Protein AF-A0A2M7F9U6-F1 (afdb_monomer_lite)

pLDDT: mean 80.75, std 23.19, range [28.16, 98.88]

Secondary structure (DSSP, 8-state):
-EEE--TTHHHHHHH--TT--EEEEEEEEEETTEEEEEEEEEEE--STT--GGGTS-B-SS-HHHHHHHHHHHHHH---HHHHHHHHHHHT-HHHHHHHHH--S-SSSTT-SBTHHHHHHHHHHHHHHHHGGG-TTS-HHHHHHHHHHTTTTHHHHEE-SSSSEE-HHHHHH-HHHHHHHHHHHHHHTSTT--HHHHHHHHHHHHHTT-SGGGT-SS---SHHHHHHHHHHHHHHHHHHHHHHHHT--SS--BPPPBTTTTBPPB--PPPSS-----S---------------PPPPP-----------------PPPP-------------

Radius of gyration: 28.66 Å; chains: 1; bounding box: 64×57×109 Å

Foldseek 3Di:
DAEDEDPCVVVVPVQDDPLFDKDFDADWDDDPNDTYGYTPDIHTDDDDPDDLCVVWAADPDDLVVLLVLLVVLLVVQDDPLLSQLSCVQCVPPVLVVLQCQFALDQPAQRNTGSSNSVLLSQLLVLCVVPVVVPPQADNNLLSSLSNQQQSLSSQQWDPPRGTDGDPCNVVQNSLRSSLVSSVVSSVVDPPRDPVSNVSSNLLNLALCQDVVSVRPDHDPDPSSVSSNVSSVVSRVVSRLVCQLVVDDDQDQWDDQDVVVRGIHGNDHDPPDDDDPDPDDPDDPPPPPDDDDDDDDDDDDDDDDDDDDDYDDDDDDDDDDDDDDDDDDDDDD

Sequence (332 aa):
MEAKVWEGAEKASKEFSNGDFVKTAGQVNEYNGKLQLTLQSVKRVEGAEINIRDFLPSSKRSLDEMLSELGDCIRKVKDPHLVKLLLMIFQDPVFKEKFSEAPAAKGMHHAYLGGLLEHTLSLFQLCECVAPRFPEVDLDLLFTGALLHDIGKVDELEYSRGFSYTDRGRLMGHIVLELEQVSEAIRSIPGFPDEKAILLKHLLISHHGKEEFGSPVKPMTLTALILHMMDDLDAKSQTFRGMIEGSQGDERWSAYHNRLQQFVFKGFPSEGGRRRREDDADSPVSRLSAPRTRQAGAGTGRNGSPSDSQSSDLPAPRARQAGKDEDQKTLF

Structure (mmCIF, N/CA/C/O backbone):
data_AF-A0A2M7F9U6-F1
#
_entry.id   AF-A0A2M7F9U6-F1
#
loop_
_atom_site.group_PDB
_atom_site.id
_atom_site.type_symbol
_atom_site.label_atom_id
_atom_site.label_alt_id
_atom_site.label_comp_id
_atom_site.label_asym_id
_atom_site.label_entity_id
_atom_site.label_seq_id
_atom_site.pdbx_PDB_ins_code
_atom_site.Cartn_x
_atom_site.Cartn_y
_atom_site.Cartn_z
_atom_site.occupancy
_atom_site.B_iso_or_equiv
_atom_site.auth_seq_id
_atom_site.auth_comp_id
_atom_site.auth_asym_id
_atom_site.auth_atom_id
_atom_site.pdbx_PDB_model_num
ATOM 1 N N . MET A 1 1 ? 18.408 -2.148 -25.052 1.00 75.12 1 MET A N 1
ATOM 2 C CA . MET A 1 1 ? 18.888 -2.208 -26.451 1.00 75.12 1 MET A CA 1
ATOM 3 C C . MET A 1 1 ? 17.750 -1.748 -27.345 1.00 75.12 1 MET A C 1
ATOM 5 O O . MET A 1 1 ? 16.631 -2.183 -27.122 1.00 75.12 1 MET A O 1
ATOM 9 N N . GLU A 1 2 ? 18.001 -0.833 -28.277 1.00 85.25 2 GLU A N 1
ATOM 10 C CA . GLU A 1 2 ? 16.978 -0.340 -29.212 1.00 85.25 2 GLU A CA 1
ATOM 11 C C . GLU A 1 2 ? 16.793 -1.354 -30.354 1.00 85.25 2 GLU A C 1
ATOM 13 O O . GLU A 1 2 ? 17.783 -1.894 -30.853 1.00 85.25 2 GLU A O 1
ATOM 18 N N . ALA A 1 3 ? 15.549 -1.626 -30.760 1.00 88.12 3 ALA A N 1
ATOM 19 C CA . ALA A 1 3 ? 15.226 -2.560 -31.838 1.00 88.12 3 ALA A CA 1
ATOM 20 C C . ALA A 1 3 ? 14.368 -1.878 -32.915 1.00 88.12 3 ALA A C 1
ATOM 22 O O . ALA A 1 3 ? 13.447 -1.134 -32.583 1.00 88.12 3 ALA A O 1
ATOM 23 N N . LYS A 1 4 ? 14.668 -2.117 -34.196 1.00 88.94 4 LYS A N 1
ATOM 24 C CA . LYS A 1 4 ? 14.012 -1.465 -35.342 1.00 88.94 4 LYS A CA 1
ATOM 25 C C . LYS A 1 4 ? 13.548 -2.488 -36.369 1.00 88.94 4 LYS A C 1
ATOM 27 O O . LYS A 1 4 ? 14.308 -3.382 -36.728 1.00 88.94 4 LYS A O 1
ATOM 32 N N . VAL A 1 5 ? 12.325 -2.317 -36.869 1.00 88.31 5 VAL A N 1
ATOM 33 C CA . VAL A 1 5 ? 11.805 -2.999 -38.064 1.00 88.31 5 VAL A CA 1
ATOM 34 C C . VAL A 1 5 ? 11.869 -2.000 -39.215 1.00 88.31 5 VAL A C 1
ATOM 36 O O . VAL A 1 5 ? 11.302 -0.915 -39.101 1.00 88.31 5 VAL A O 1
ATOM 39 N N . TRP A 1 6 ? 12.550 -2.349 -40.306 1.00 84.69 6 TRP A N 1
ATOM 40 C CA . TRP A 1 6 ? 12.616 -1.503 -41.506 1.00 84.69 6 TRP A CA 1
ATOM 41 C C . TRP A 1 6 ? 11.679 -2.024 -42.597 1.00 84.69 6 TRP A C 1
ATOM 43 O O . TRP A 1 6 ? 10.780 -1.313 -43.041 1.00 84.69 6 TRP A O 1
ATOM 53 N N . GLU A 1 7 ? 11.837 -3.289 -42.988 1.00 80.31 7 GLU A N 1
ATOM 54 C CA . GLU A 1 7 ? 10.967 -3.942 -43.967 1.00 80.31 7 GLU A CA 1
ATOM 55 C C . GLU A 1 7 ? 9.691 -4.473 -43.307 1.00 80.31 7 GLU A C 1
ATOM 57 O O . GLU A 1 7 ? 9.731 -5.091 -42.246 1.00 80.31 7 GLU A O 1
ATOM 62 N N . GLY A 1 8 ? 8.534 -4.231 -43.929 1.00 80.81 8 GLY A N 1
ATOM 63 C CA . GLY A 1 8 ? 7.252 -4.728 -43.419 1.00 80.81 8 GLY A CA 1
ATOM 64 C C . GLY A 1 8 ? 6.750 -4.033 -42.147 1.00 80.81 8 GLY A C 1
ATOM 65 O O . GLY A 1 8 ? 5.846 -4.557 -41.498 1.00 80.81 8 GLY A O 1
ATOM 66 N N . ALA A 1 9 ? 7.285 -2.854 -41.803 1.00 83.94 9 ALA A N 1
ATOM 67 C CA . ALA A 1 9 ? 6.918 -2.109 -40.596 1.00 83.94 9 ALA A CA 1
ATOM 68 C C . ALA A 1 9 ? 5.403 -1.852 -40.472 1.00 83.94 9 ALA A C 1
ATOM 70 O O . ALA A 1 9 ? 4.844 -1.996 -39.390 1.00 83.94 9 ALA A O 1
ATOM 71 N N . GLU A 1 10 ? 4.720 -1.542 -41.579 1.00 84.00 10 GLU A N 1
ATOM 72 C CA . GLU A 1 10 ? 3.269 -1.294 -41.588 1.00 84.00 10 GLU A CA 1
ATOM 73 C C . GLU A 1 10 ? 2.433 -2.558 -41.327 1.00 84.00 10 GLU A C 1
ATOM 75 O O . GLU A 1 10 ? 1.310 -2.488 -40.831 1.00 84.00 10 GLU A O 1
ATOM 80 N N . LYS A 1 11 ? 2.968 -3.732 -41.678 1.00 83.81 11 LYS A N 1
ATOM 81 C CA . LYS A 1 11 ? 2.338 -5.016 -41.366 1.00 83.81 11 LYS A CA 1
ATOM 82 C C . LYS A 1 11 ? 2.591 -5.373 -39.905 1.00 83.81 11 LYS A C 1
ATOM 84 O O . LYS A 1 11 ? 1.652 -5.684 -39.184 1.00 83.81 11 LYS A O 1
ATOM 89 N N . ALA A 1 12 ? 3.842 -5.248 -39.463 1.00 80.94 12 ALA A N 1
ATOM 90 C CA . ALA A 1 12 ? 4.247 -5.498 -38.086 1.00 80.94 12 ALA A CA 1
ATOM 91 C C . ALA A 1 12 ? 3.459 -4.629 -37.090 1.00 80.94 12 ALA A C 1
ATOM 93 O O . ALA A 1 12 ? 2.980 -5.146 -36.088 1.00 80.94 12 ALA A O 1
ATOM 94 N N . SER A 1 13 ? 3.233 -3.345 -37.395 1.00 83.62 13 SER A N 1
ATOM 95 C CA . SER A 1 13 ? 2.461 -2.441 -36.529 1.00 83.62 13 SER A CA 1
ATOM 96 C C . SER A 1 13 ? 0.985 -2.823 -36.370 1.00 83.62 13 SER A C 1
ATOM 98 O O . SER A 1 13 ? 0.336 -2.345 -35.445 1.00 83.62 13 SER A O 1
ATOM 100 N N . LYS A 1 14 ? 0.447 -3.675 -37.254 1.00 86.19 14 LYS A N 1
ATOM 101 C CA . LYS A 1 14 ? -0.919 -4.216 -37.170 1.00 86.19 14 LYS A CA 1
ATOM 102 C C . LYS A 1 14 ? -0.971 -5.576 -36.461 1.00 86.19 14 LYS A C 1
ATOM 104 O O . LYS A 1 14 ? -2.057 -6.019 -36.103 1.00 86.19 14 LYS A O 1
ATOM 109 N N . GLU A 1 15 ? 0.168 -6.248 -36.275 1.00 84.56 15 GLU A N 1
ATOM 110 C CA . GLU A 1 15 ? 0.249 -7.602 -35.701 1.00 84.56 15 GLU A CA 1
ATOM 111 C C . GLU A 1 15 ? 0.388 -7.610 -34.166 1.00 84.56 15 GLU A C 1
ATOM 113 O O . GLU A 1 15 ? 0.116 -8.632 -33.533 1.00 84.56 15 GLU A O 1
ATOM 118 N N . PHE A 1 16 ? 0.788 -6.493 -33.553 1.00 84.31 16 PHE A N 1
ATOM 119 C CA . PHE A 1 16 ? 0.899 -6.348 -32.100 1.00 84.31 16 PHE A CA 1
ATOM 120 C C . PHE A 1 16 ? 0.661 -4.900 -31.658 1.00 84.31 16 PHE A C 1
ATOM 122 O O . PHE A 1 16 ? 0.814 -3.957 -32.430 1.00 84.31 16 PHE A O 1
ATOM 129 N N . SER A 1 17 ? 0.287 -4.733 -30.394 1.00 82.00 17 SER A N 1
ATOM 130 C CA . SER A 1 17 ? 0.053 -3.454 -29.726 1.00 82.00 17 SER A CA 1
ATOM 131 C C . SER A 1 17 ? 1.079 -3.210 -28.620 1.00 82.00 17 SER A C 1
ATOM 133 O O . SER A 1 17 ? 1.826 -4.100 -28.215 1.00 82.00 17 SER A O 1
ATOM 135 N N . ASN A 1 18 ? 1.125 -1.978 -28.111 1.00 79.50 18 ASN A N 1
ATOM 136 C CA . ASN A 1 18 ? 1.968 -1.659 -26.963 1.00 79.50 18 ASN A CA 1
ATOM 137 C C . ASN A 1 18 ? 1.591 -2.540 -25.753 1.00 79.50 18 ASN A C 1
ATOM 139 O O . ASN A 1 18 ? 0.408 -2.710 -25.466 1.00 79.50 18 ASN A O 1
ATOM 143 N N . GLY A 1 19 ? 2.592 -3.089 -25.061 1.00 75.50 19 GLY A N 1
ATOM 144 C CA . GLY A 1 19 ? 2.415 -4.047 -23.961 1.00 75.50 19 GLY A CA 1
ATOM 145 C C . GLY A 1 19 ? 2.318 -5.516 -24.392 1.00 75.50 19 GLY A C 1
ATOM 146 O O . GLY A 1 19 ? 2.345 -6.400 -23.543 1.00 75.50 19 GLY A O 1
ATOM 147 N N . ASP A 1 20 ? 2.237 -5.822 -25.688 1.00 83.75 20 ASP A N 1
ATOM 148 C CA . ASP A 1 20 ? 2.279 -7.215 -26.127 1.00 83.75 20 ASP A CA 1
ATOM 149 C C . ASP A 1 20 ? 3.671 -7.828 -25.970 1.00 83.75 20 ASP A C 1
ATOM 151 O O . ASP A 1 20 ? 4.692 -7.235 -26.328 1.00 83.75 20 ASP A O 1
ATOM 155 N N . PHE A 1 21 ? 3.698 -9.079 -25.516 1.00 84.75 21 PHE A N 1
ATOM 156 C CA . PHE A 1 21 ? 4.895 -9.899 -25.583 1.00 84.75 21 PHE A CA 1
ATOM 157 C C . PHE A 1 21 ? 5.133 -10.331 -27.026 1.00 84.75 21 PHE A C 1
ATOM 159 O O . PHE A 1 21 ? 4.242 -10.851 -27.704 1.00 84.75 21 PHE A O 1
ATOM 166 N N . VAL A 1 22 ? 6.357 -10.123 -27.503 1.00 86.69 22 VAL A N 1
ATOM 167 C CA . VAL A 1 22 ? 6.747 -10.464 -28.868 1.00 86.69 22 VAL A CA 1
ATOM 168 C C . VAL A 1 22 ? 8.000 -11.325 -28.876 1.00 86.69 22 VAL A C 1
ATOM 170 O O . VAL A 1 22 ? 8.979 -11.051 -28.183 1.00 86.69 22 VAL A O 1
ATOM 173 N N . LYS A 1 23 ? 7.995 -12.355 -29.721 1.00 87.44 23 LYS A N 1
ATOM 174 C CA . LYS A 1 23 ? 9.196 -13.105 -30.075 1.00 87.44 23 LYS A CA 1
ATOM 175 C C . LYS A 1 23 ? 9.833 -12.434 -31.277 1.00 87.44 23 LYS A C 1
ATOM 177 O O . LYS A 1 23 ? 9.189 -12.255 -32.314 1.00 87.44 23 LYS A O 1
ATOM 182 N N . THR A 1 24 ? 11.097 -12.067 -31.131 1.00 88.00 24 THR A N 1
ATOM 183 C CA . THR A 1 24 ? 11.861 -11.370 -32.161 1.00 88.00 24 THR A CA 1
ATOM 184 C C . THR A 1 24 ? 13.015 -12.226 -32.666 1.00 88.00 24 THR A C 1
ATOM 186 O O . THR A 1 24 ? 13.601 -13.015 -31.928 1.00 88.00 24 THR A O 1
ATOM 189 N N . ALA A 1 25 ? 13.339 -12.070 -33.946 1.00 89.44 25 ALA A N 1
ATOM 190 C CA . ALA A 1 25 ? 14.581 -12.552 -34.537 1.00 89.44 25 ALA A CA 1
ATOM 191 C C . ALA A 1 25 ? 15.159 -11.433 -35.401 1.00 89.44 25 ALA A C 1
ATOM 193 O O . ALA A 1 25 ? 14.415 -10.697 -36.056 1.00 89.44 25 ALA A O 1
ATOM 194 N N . GLY A 1 26 ? 16.476 -11.276 -35.381 1.00 91.12 26 GLY A N 1
ATOM 195 C CA . GLY A 1 26 ? 17.132 -10.166 -36.050 1.00 91.12 26 GLY A CA 1
ATOM 196 C C . GLY A 1 26 ? 18.644 -10.204 -35.911 1.00 91.12 26 GLY A C 1
ATOM 197 O O . GLY A 1 26 ? 19.201 -11.094 -35.271 1.00 91.12 26 GLY A O 1
ATOM 198 N N . GLN A 1 27 ? 19.296 -9.215 -36.509 1.00 91.50 27 GLN A N 1
ATOM 199 C CA . GLN A 1 27 ? 20.742 -9.040 -36.438 1.00 91.50 27 GLN A CA 1
ATOM 200 C C . GLN A 1 27 ? 21.087 -7.882 -35.508 1.00 91.50 27 GLN A C 1
ATOM 202 O O . GLN A 1 27 ? 20.523 -6.791 -35.618 1.00 91.50 27 GLN A O 1
ATOM 207 N N . VAL A 1 28 ? 22.011 -8.133 -34.583 1.00 92.25 28 VAL A N 1
ATOM 208 C CA . VAL A 1 28 ? 22.581 -7.096 -33.724 1.00 92.25 28 VAL A CA 1
ATOM 209 C C . VAL A 1 28 ? 23.691 -6.401 -34.500 1.00 92.25 28 VAL A C 1
ATOM 211 O O . VAL A 1 28 ? 24.643 -7.044 -34.929 1.00 92.25 28 VAL A O 1
ATOM 214 N N . ASN A 1 29 ? 23.561 -5.090 -34.653 1.00 90.12 29 ASN A N 1
ATOM 215 C CA . ASN A 1 29 ? 24.525 -4.229 -35.318 1.00 90.12 29 ASN A CA 1
ATOM 216 C C . ASN A 1 29 ? 25.002 -3.159 -34.336 1.00 90.12 29 ASN A C 1
ATOM 218 O O . ASN A 1 29 ? 24.234 -2.688 -33.497 1.00 90.12 29 ASN A O 1
ATOM 222 N N . GLU A 1 30 ? 26.256 -2.741 -34.444 1.00 89.75 30 GLU A N 1
ATOM 223 C CA . GLU A 1 30 ? 26.763 -1.598 -33.690 1.00 89.75 30 GLU A CA 1
ATOM 224 C C . GLU A 1 30 ? 26.608 -0.323 -34.525 1.00 89.75 30 GLU A C 1
ATOM 226 O O . GLU A 1 30 ? 27.065 -0.252 -35.665 1.00 89.75 30 GLU A O 1
ATOM 231 N N . TYR A 1 31 ? 25.956 0.693 -33.961 1.00 83.56 31 TYR A N 1
ATOM 232 C CA . TYR A 1 31 ? 25.819 2.006 -34.577 1.00 83.56 31 TYR A CA 1
ATOM 233 C C . TYR A 1 31 ? 26.157 3.095 -33.560 1.00 83.56 31 TYR A C 1
ATOM 235 O O . TYR A 1 31 ? 25.513 3.211 -32.518 1.00 83.56 31 TYR A O 1
ATOM 243 N N . ASN A 1 32 ? 27.177 3.901 -33.866 1.00 82.75 32 ASN A N 1
ATOM 244 C CA . ASN A 1 32 ? 27.667 4.980 -33.002 1.00 82.75 32 ASN A CA 1
ATOM 245 C C . ASN A 1 32 ? 27.990 4.512 -31.562 1.00 82.75 32 ASN A C 1
ATOM 247 O O . ASN A 1 32 ? 27.563 5.127 -30.583 1.00 82.75 32 ASN A O 1
ATOM 251 N N . GLY A 1 33 ? 28.674 3.368 -31.439 1.00 86.50 33 GLY A N 1
ATOM 252 C CA . GLY A 1 33 ? 29.048 2.768 -30.152 1.00 86.50 33 GLY A CA 1
ATOM 253 C C . GLY A 1 33 ? 27.888 2.152 -29.362 1.00 86.50 33 GLY A C 1
ATOM 254 O O . GLY A 1 33 ? 28.056 1.802 -28.195 1.00 86.50 33 GLY A O 1
ATOM 255 N N . LYS A 1 34 ? 26.689 2.041 -29.955 1.00 88.38 34 LYS A N 1
ATOM 256 C CA . LYS A 1 34 ? 25.512 1.432 -29.324 1.00 88.38 34 LYS A CA 1
ATOM 257 C C . LYS A 1 34 ? 25.025 0.241 -30.136 1.00 88.38 34 LYS A C 1
ATOM 259 O O . LYS A 1 34 ? 24.850 0.332 -31.349 1.00 88.38 34 LYS A O 1
ATOM 264 N N . LEU A 1 35 ? 24.742 -0.862 -29.450 1.00 91.50 35 LEU A N 1
ATOM 265 C CA . LEU A 1 35 ? 24.091 -2.016 -30.061 1.00 91.50 35 LEU A CA 1
ATOM 266 C C . LEU A 1 35 ? 22.638 -1.670 -30.421 1.00 91.50 35 LEU A C 1
ATOM 268 O O . LEU A 1 35 ? 21.866 -1.209 -29.573 1.00 91.50 35 LEU A O 1
ATOM 272 N N . GLN A 1 36 ? 22.272 -1.925 -31.673 1.00 89.94 36 GLN A N 1
ATOM 273 C CA . GLN A 1 36 ? 20.915 -1.866 -32.206 1.00 89.94 36 GLN A CA 1
ATOM 274 C C . GLN A 1 36 ? 20.535 -3.220 -32.799 1.00 89.94 36 GLN A C 1
ATOM 276 O O . GLN A 1 36 ? 21.311 -3.843 -33.518 1.00 89.94 36 GLN A O 1
ATOM 281 N N . LEU A 1 37 ? 19.311 -3.662 -32.535 1.00 90.56 37 LEU A N 1
ATOM 282 C CA . LEU A 1 37 ? 18.760 -4.885 -33.105 1.00 90.56 37 LEU A CA 1
ATOM 283 C C . LEU A 1 37 ? 17.924 -4.542 -34.342 1.00 90.56 37 LEU A C 1
ATOM 285 O O . LEU A 1 37 ? 16.890 -3.888 -34.241 1.00 90.56 37 LEU A O 1
ATOM 289 N N . THR A 1 38 ? 18.349 -4.996 -35.516 1.00 91.31 38 THR A N 1
ATOM 290 C CA . THR A 1 38 ? 17.533 -4.925 -36.733 1.00 91.31 38 THR A CA 1
ATOM 291 C C . THR A 1 38 ? 16.669 -6.173 -36.831 1.00 91.31 38 THR A C 1
ATOM 293 O O . THR A 1 38 ? 17.178 -7.279 -37.007 1.00 91.31 38 THR A O 1
ATOM 296 N N . LEU A 1 39 ? 15.362 -5.995 -36.680 1.00 90.25 39 LEU A N 1
ATOM 297 C CA . LEU A 1 39 ? 14.377 -7.064 -36.618 1.00 90.25 39 LEU A CA 1
ATOM 298 C C . LEU A 1 39 ? 14.045 -7.585 -38.020 1.00 90.25 39 LEU A C 1
ATOM 300 O O . LEU A 1 39 ? 13.603 -6.830 -38.880 1.00 90.25 39 LEU A O 1
ATOM 304 N N . GLN A 1 40 ? 14.237 -8.889 -38.217 1.00 89.19 40 GLN A N 1
ATOM 305 C CA . GLN A 1 40 ? 13.844 -9.632 -39.421 1.00 89.19 40 GLN A CA 1
ATOM 306 C C . GLN A 1 40 ? 12.449 -10.245 -39.272 1.00 89.19 40 GLN A C 1
ATOM 308 O O . GLN A 1 40 ? 11.716 -10.389 -40.244 1.00 89.19 40 GLN A O 1
ATOM 313 N N . SER A 1 41 ? 12.069 -10.609 -38.046 1.00 86.25 41 SER A N 1
ATOM 314 C CA . SER A 1 41 ? 10.715 -11.055 -37.738 1.00 86.25 41 SER A CA 1
ATOM 315 C C . SER A 1 41 ? 10.318 -10.632 -36.335 1.00 86.25 41 SER A C 1
ATOM 317 O O . SER A 1 41 ? 11.122 -10.731 -35.403 1.00 86.25 41 SER A O 1
ATOM 319 N N . VAL A 1 42 ? 9.063 -10.229 -36.187 1.00 87.56 42 VAL A N 1
ATOM 320 C CA . VAL A 1 42 ? 8.403 -10.011 -34.904 1.00 87.56 42 VAL A CA 1
ATOM 321 C C . VAL A 1 42 ? 7.085 -10.765 -34.948 1.00 87.56 42 VAL A C 1
ATOM 323 O O . VAL A 1 42 ? 6.384 -10.720 -35.954 1.00 87.56 42 VAL A O 1
ATOM 326 N N . LYS A 1 43 ? 6.782 -11.526 -33.902 1.00 86.12 43 LYS A N 1
ATOM 327 C CA . LYS A 1 43 ? 5.506 -12.229 -33.773 1.00 86.12 43 LYS A CA 1
ATOM 328 C C . LYS A 1 43 ? 4.984 -12.040 -32.368 1.00 86.12 43 LYS A C 1
ATOM 330 O O . LYS A 1 43 ? 5.722 -12.283 -31.412 1.00 86.12 43 LYS A O 1
ATOM 335 N N . ARG A 1 44 ? 3.721 -11.637 -32.253 1.00 86.12 44 ARG A N 1
ATOM 336 C CA . ARG A 1 44 ? 3.014 -11.622 -30.975 1.00 86.12 44 ARG A CA 1
ATOM 337 C C . ARG A 1 44 ? 2.986 -13.033 -30.399 1.00 86.12 44 ARG A C 1
ATOM 339 O O . ARG A 1 44 ? 2.742 -13.998 -31.123 1.00 86.12 44 ARG A O 1
ATOM 346 N N . VAL A 1 45 ? 3.279 -13.135 -29.113 1.00 84.62 45 VAL A N 1
ATOM 347 C CA . VAL A 1 45 ? 3.179 -14.373 -28.350 1.00 84.62 45 VAL A CA 1
ATOM 348 C C . VAL A 1 45 ? 2.009 -14.205 -27.395 1.00 84.62 45 VAL A C 1
ATOM 350 O O . VAL A 1 45 ? 1.957 -13.252 -26.622 1.00 84.62 45 VAL A O 1
ATOM 353 N N . GLU A 1 46 ? 1.057 -15.123 -27.480 1.00 73.00 46 GLU A N 1
ATOM 354 C CA . GLU A 1 46 ? -0.035 -15.260 -26.524 1.00 73.00 46 GLU A CA 1
ATOM 355 C C . GLU A 1 46 ? 0.131 -16.600 -25.805 1.00 73.00 46 GLU A C 1
ATOM 357 O O . GLU A 1 46 ? 0.571 -17.574 -26.417 1.00 73.00 46 GLU A O 1
ATOM 362 N N . GLY A 1 47 ? -0.243 -16.668 -24.529 1.00 63.94 47 GLY A N 1
ATOM 363 C CA . GLY A 1 47 ? -0.380 -17.940 -23.821 1.00 63.94 47 GLY A CA 1
ATOM 364 C C . GLY A 1 47 ? 0.280 -17.992 -22.447 1.00 63.94 47 GLY A C 1
ATOM 365 O O . GLY A 1 47 ? 1.052 -17.119 -22.059 1.00 63.94 47 GLY A O 1
ATOM 366 N N . ALA A 1 48 ? -0.045 -19.070 -21.732 1.00 57.22 48 ALA A N 1
ATOM 367 C CA . ALA A 1 48 ? 0.337 -19.358 -20.349 1.00 57.22 48 ALA A CA 1
ATOM 368 C C . ALA A 1 48 ? 1.841 -19.640 -20.130 1.00 57.22 48 ALA A C 1
ATOM 370 O O . ALA A 1 48 ? 2.253 -19.881 -19.001 1.00 57.22 48 ALA A O 1
ATOM 371 N N . GLU A 1 49 ? 2.661 -19.628 -21.186 1.00 59.28 49 GLU A N 1
ATOM 372 C CA . GLU A 1 49 ? 4.110 -19.872 -21.099 1.00 59.28 49 GLU A CA 1
ATOM 373 C C . GLU A 1 49 ? 4.924 -18.608 -20.784 1.00 59.28 49 GLU A C 1
ATOM 375 O O . GLU A 1 49 ? 6.117 -18.699 -20.497 1.00 59.28 49 GLU A O 1
ATOM 380 N N . ILE A 1 50 ? 4.313 -17.420 -20.842 1.00 73.38 50 ILE A N 1
ATOM 381 C CA . ILE A 1 50 ? 5.003 -16.171 -20.513 1.00 73.38 50 ILE A CA 1
ATOM 382 C C . ILE A 1 50 ? 4.922 -15.946 -19.008 1.00 73.38 50 ILE A C 1
ATOM 384 O O . ILE A 1 50 ? 3.880 -15.562 -18.477 1.00 73.38 50 ILE A O 1
ATOM 388 N N . ASN A 1 51 ? 6.050 -16.127 -18.326 1.00 77.81 51 ASN A N 1
ATOM 389 C CA . ASN A 1 51 ? 6.193 -15.658 -16.960 1.00 77.81 51 ASN A CA 1
ATOM 390 C C . ASN A 1 51 ? 6.443 -14.146 -16.969 1.00 77.81 51 ASN A C 1
ATOM 392 O O . ASN A 1 51 ? 7.533 -13.677 -17.290 1.00 77.81 51 ASN A O 1
ATOM 396 N N . ILE A 1 52 ? 5.429 -13.370 -16.594 1.00 79.25 52 ILE A N 1
ATOM 397 C CA . ILE A 1 52 ? 5.509 -11.906 -16.541 1.00 79.25 52 ILE A CA 1
ATOM 398 C C . ILE A 1 52 ? 6.644 -11.391 -15.641 1.00 79.25 52 ILE A C 1
ATOM 400 O O . ILE A 1 52 ? 7.215 -10.333 -15.917 1.00 79.25 52 ILE A O 1
ATOM 404 N N . ARG A 1 53 ? 7.023 -12.155 -14.607 1.00 82.00 53 ARG A N 1
ATOM 405 C CA . ARG A 1 53 ? 8.126 -11.809 -13.696 1.00 82.00 53 ARG A CA 1
ATOM 406 C C . ARG A 1 53 ? 9.492 -11.787 -14.389 1.00 82.00 53 ARG A C 1
ATOM 408 O O . ARG A 1 53 ? 10.404 -11.151 -13.879 1.00 82.00 53 ARG A O 1
ATOM 415 N N . ASP A 1 54 ? 9.626 -12.404 -15.563 1.00 81.06 54 ASP A N 1
ATOM 416 C CA . ASP A 1 54 ? 10.859 -12.339 -16.359 1.00 81.06 54 ASP A CA 1
ATOM 417 C C . ASP A 1 54 ? 11.009 -10.986 -17.082 1.00 81.06 54 ASP A C 1
ATOM 419 O O . ASP A 1 54 ? 12.099 -10.623 -17.528 1.00 81.06 54 ASP A O 1
ATOM 423 N N . PHE A 1 55 ? 9.913 -10.232 -17.214 1.00 80.69 55 PHE A N 1
ATOM 424 C CA . PHE A 1 55 ? 9.844 -9.005 -18.009 1.00 80.69 55 PHE A CA 1
ATOM 425 C C . PHE A 1 55 ? 9.540 -7.756 -17.181 1.00 80.69 55 PHE A C 1
ATOM 427 O O . PHE A 1 55 ? 9.852 -6.647 -17.622 1.00 80.69 55 PHE A O 1
ATOM 434 N N . LEU A 1 56 ? 8.943 -7.916 -15.998 1.00 83.00 56 LEU A N 1
ATOM 435 C CA . LEU A 1 56 ? 8.653 -6.827 -15.071 1.00 83.00 56 LEU A CA 1
ATOM 436 C C . LEU A 1 56 ? 9.495 -6.950 -13.800 1.00 83.00 56 LEU A C 1
ATOM 438 O O . LEU A 1 56 ? 9.744 -8.063 -13.341 1.00 83.00 56 LEU A O 1
ATOM 442 N N . PRO A 1 57 ? 9.890 -5.822 -13.179 1.00 84.25 57 PRO A N 1
ATOM 443 C CA . PRO A 1 57 ? 10.456 -5.845 -11.839 1.00 84.25 57 PRO A CA 1
ATOM 444 C C . PRO A 1 57 ? 9.526 -6.599 -10.884 1.00 84.25 57 PRO A C 1
ATOM 446 O O . PRO A 1 57 ? 8.315 -6.368 -10.894 1.00 84.25 57 PRO A O 1
ATOM 449 N N . SER A 1 58 ? 10.086 -7.461 -10.042 1.00 87.31 58 SER A N 1
ATOM 450 C CA . SER A 1 58 ? 9.361 -8.210 -9.014 1.00 87.31 58 SER A CA 1
ATOM 451 C C . SER A 1 58 ? 10.032 -8.051 -7.654 1.00 87.31 58 SER A C 1
ATOM 453 O O . SER A 1 58 ? 11.227 -7.745 -7.575 1.00 87.31 58 SER A O 1
ATOM 455 N N . SER A 1 59 ? 9.274 -8.288 -6.582 1.00 89.50 59 SER A N 1
ATOM 456 C CA . SER A 1 59 ? 9.845 -8.407 -5.242 1.00 89.50 59 SER A CA 1
ATOM 457 C C . SER A 1 59 ? 10.951 -9.469 -5.222 1.00 89.50 59 SER A C 1
ATOM 459 O O . SER A 1 59 ? 10.891 -10.477 -5.933 1.00 89.50 59 SER A O 1
ATOM 461 N N . LYS A 1 60 ? 11.975 -9.226 -4.398 1.00 89.56 60 LYS A N 1
ATOM 462 C CA . LYS A 1 60 ? 13.028 -10.207 -4.093 1.00 89.56 60 LYS A CA 1
ATOM 463 C C . LYS A 1 60 ? 12.600 -11.186 -2.994 1.00 89.56 60 LYS A C 1
ATOM 465 O O . LYS A 1 60 ? 13.292 -12.174 -2.768 1.00 89.56 60 LYS A O 1
ATOM 470 N N . ARG A 1 61 ? 11.511 -10.887 -2.280 1.00 93.50 61 ARG A N 1
ATOM 471 C CA . ARG A 1 61 ? 10.973 -11.714 -1.199 1.00 93.50 61 ARG A CA 1
ATOM 472 C C . ARG A 1 61 ? 10.119 -12.838 -1.777 1.00 93.50 61 ARG A C 1
ATOM 474 O O . ARG A 1 61 ? 9.474 -12.669 -2.811 1.00 93.50 61 ARG A O 1
ATOM 481 N N . SER A 1 62 ? 10.087 -13.979 -1.093 1.00 94.56 62 SER A N 1
ATOM 482 C CA . SER A 1 62 ? 9.191 -15.072 -1.467 1.00 94.56 62 SER A CA 1
ATOM 483 C C . SER A 1 62 ? 7.734 -14.667 -1.245 1.00 94.56 62 SER A C 1
ATOM 485 O O . SER A 1 62 ? 7.374 -14.141 -0.190 1.00 94.56 62 SER A O 1
ATOM 487 N N . LEU A 1 63 ? 6.885 -14.947 -2.234 1.00 93.19 63 LEU A N 1
ATOM 488 C CA . LEU A 1 63 ? 5.454 -14.671 -2.147 1.00 93.19 63 LEU A CA 1
ATOM 489 C C . LEU A 1 63 ? 4.793 -15.462 -1.014 1.00 93.19 63 LEU A C 1
ATOM 491 O O . LEU A 1 63 ? 4.005 -14.905 -0.253 1.00 93.19 63 LEU A O 1
ATOM 495 N N . ASP A 1 64 ? 5.152 -16.737 -0.869 1.00 95.38 64 ASP A N 1
ATOM 496 C CA . ASP A 1 64 ? 4.597 -17.609 0.168 1.00 95.38 64 ASP A CA 1
ATOM 497 C C . ASP A 1 64 ? 4.981 -17.128 1.571 1.00 95.38 64 ASP A C 1
ATOM 499 O O . ASP A 1 64 ? 4.152 -17.138 2.482 1.00 95.38 64 ASP A O 1
ATOM 503 N N . GLU A 1 65 ? 6.215 -16.641 1.739 1.00 97.31 65 GLU A N 1
ATOM 504 C CA . GLU A 1 65 ? 6.672 -16.049 3.000 1.00 97.31 65 GLU A CA 1
ATOM 505 C C . GLU A 1 65 ? 5.873 -14.787 3.332 1.00 97.31 65 GLU A C 1
ATOM 507 O O . GLU A 1 65 ? 5.367 -14.658 4.446 1.00 97.31 65 GLU A O 1
ATOM 512 N N . MET A 1 66 ? 5.696 -13.886 2.361 1.00 97.88 66 MET A N 1
ATOM 513 C CA . MET A 1 66 ? 4.923 -12.656 2.555 1.00 97.88 66 MET A CA 1
ATOM 514 C C . MET A 1 66 ? 3.441 -12.935 2.841 1.00 97.88 66 MET A C 1
ATOM 516 O O . MET A 1 66 ? 2.839 -12.284 3.691 1.00 97.88 66 MET A O 1
ATOM 520 N N . LEU A 1 67 ? 2.837 -13.925 2.180 1.00 97.88 67 LEU A N 1
ATOM 521 C CA . LEU A 1 67 ? 1.454 -14.326 2.446 1.00 97.88 67 LEU A CA 1
ATOM 522 C C . LEU A 1 67 ? 1.294 -14.985 3.822 1.00 97.88 67 LEU A C 1
ATOM 524 O O . LEU A 1 67 ? 0.270 -14.785 4.481 1.00 97.88 67 LEU A O 1
ATOM 528 N N . SER A 1 68 ? 2.287 -15.758 4.269 1.00 98.12 68 SER A N 1
ATOM 529 C CA . SER A 1 68 ? 2.313 -16.290 5.634 1.00 98.12 68 SER A CA 1
ATOM 530 C C . SER A 1 68 ? 2.393 -15.156 6.655 1.00 98.12 68 SER A C 1
ATOM 532 O O . SER A 1 68 ? 1.604 -15.132 7.602 1.00 98.12 68 SER A O 1
ATOM 534 N N . GLU A 1 69 ? 3.289 -14.195 6.425 1.00 98.44 69 GLU A N 1
ATOM 535 C CA . GLU A 1 69 ? 3.468 -13.020 7.277 1.00 98.44 69 GLU A CA 1
ATOM 536 C C . GLU A 1 69 ? 2.203 -12.157 7.340 1.00 98.44 69 GLU A C 1
ATOM 538 O O . GLU A 1 69 ? 1.792 -11.753 8.423 1.00 98.44 69 GLU A O 1
ATOM 543 N N . LEU A 1 70 ? 1.508 -11.954 6.216 1.00 98.56 70 LEU A N 1
ATOM 544 C CA . LEU A 1 70 ? 0.207 -11.278 6.197 1.00 98.56 70 LEU A CA 1
ATOM 545 C C . LEU A 1 70 ? -0.792 -11.972 7.133 1.00 98.56 70 LEU A C 1
ATOM 547 O O . LEU A 1 70 ? -1.516 -11.318 7.886 1.00 98.56 70 LEU A O 1
ATOM 551 N N . GLY A 1 71 ? -0.805 -13.307 7.131 1.00 98.31 71 GLY A N 1
ATOM 552 C CA . GLY A 1 71 ? -1.603 -14.093 8.068 1.00 98.31 71 GLY A CA 1
ATOM 553 C C . GLY A 1 71 ? -1.208 -13.869 9.533 1.00 98.31 71 GLY A C 1
ATOM 554 O O . GLY A 1 71 ? -2.088 -13.816 10.394 1.00 98.31 71 GLY A O 1
ATOM 555 N N . ASP A 1 72 ? 0.087 -13.722 9.826 1.00 98.44 72 ASP A N 1
ATOM 556 C CA . ASP A 1 72 ? 0.586 -13.355 11.158 1.00 98.44 72 ASP A CA 1
ATOM 557 C C . ASP A 1 72 ? 0.158 -11.943 11.569 1.00 98.44 72 ASP A C 1
ATOM 559 O O . ASP A 1 72 ? -0.282 -11.750 12.702 1.00 98.44 72 ASP A O 1
ATOM 563 N N . CYS A 1 73 ? 0.216 -10.969 10.659 1.00 98.56 73 CYS A N 1
ATOM 564 C CA . CYS A 1 73 ? -0.261 -9.608 10.895 1.00 98.56 73 CYS A CA 1
ATOM 565 C C . CYS A 1 73 ? -1.756 -9.588 11.240 1.00 98.56 73 CYS A C 1
ATOM 567 O O . CYS A 1 73 ? -2.147 -8.994 12.244 1.00 98.56 73 CYS A O 1
ATOM 569 N N . ILE A 1 74 ? -2.592 -10.306 10.478 1.00 98.56 74 ILE A N 1
ATOM 570 C CA . ILE A 1 74 ? -4.037 -10.410 10.753 1.00 98.56 74 ILE A CA 1
ATOM 571 C C . ILE A 1 74 ? -4.292 -11.015 12.143 1.00 98.56 74 ILE A C 1
ATOM 573 O O . ILE A 1 74 ? -5.168 -10.541 12.864 1.00 98.56 74 ILE A O 1
ATOM 577 N N . ARG A 1 75 ? -3.505 -12.017 12.566 1.00 98.19 75 ARG A N 1
ATOM 578 C CA . ARG A 1 75 ? -3.625 -12.643 13.900 1.00 98.19 75 ARG A CA 1
ATOM 579 C C . ARG A 1 75 ? -3.335 -11.694 15.067 1.00 98.19 75 ARG A C 1
ATOM 581 O O . ARG A 1 75 ? -3.713 -12.010 16.195 1.00 98.19 75 ARG A O 1
ATOM 588 N N . LYS A 1 76 ? -2.652 -10.570 14.835 1.00 98.00 76 LYS A N 1
ATOM 589 C CA . LYS A 1 76 ? -2.346 -9.583 15.882 1.00 98.00 76 LYS A CA 1
ATOM 590 C C . LYS A 1 76 ? -3.527 -8.666 16.200 1.00 98.00 76 LYS A C 1
ATOM 592 O O . LYS A 1 76 ? -3.545 -8.098 17.291 1.00 98.00 76 LYS A O 1
ATOM 597 N N . VAL A 1 77 ? -4.502 -8.556 15.295 1.00 98.50 77 VAL A N 1
ATOM 598 C CA . VAL A 1 77 ? -5.749 -7.812 15.516 1.00 98.50 77 VAL A CA 1
ATOM 599 C C . VAL A 1 77 ? -6.669 -8.631 16.419 1.00 98.50 77 VAL A C 1
ATOM 601 O O . VAL A 1 77 ? -6.893 -9.816 16.172 1.00 98.50 77 VAL A O 1
ATOM 604 N N . LYS A 1 78 ? -7.187 -8.022 17.489 1.00 98.25 78 LYS A N 1
ATOM 605 C CA . LYS A 1 78 ? -7.988 -8.723 18.510 1.00 98.25 78 LYS A CA 1
ATOM 606 C C . LYS A 1 78 ? -9.484 -8.479 18.367 1.00 98.25 7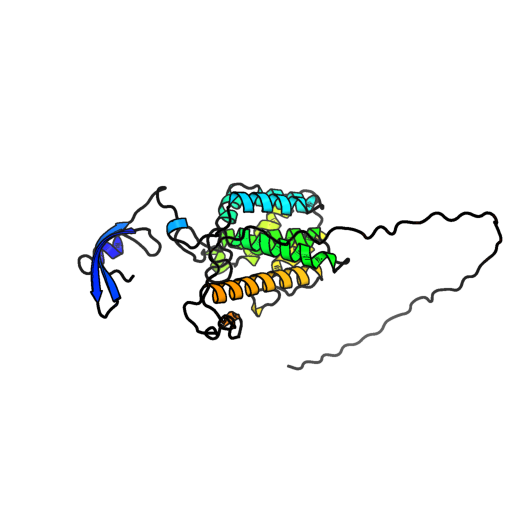8 LYS A C 1
ATOM 608 O O . LYS A 1 78 ? -10.276 -9.353 18.722 1.00 98.25 78 LYS A O 1
ATOM 613 N N . ASP A 1 79 ? -9.878 -7.315 17.860 1.00 98.50 79 ASP A N 1
ATOM 614 C CA . ASP A 1 79 ? -11.279 -6.972 17.672 1.00 98.50 79 ASP A CA 1
ATOM 615 C C . ASP A 1 79 ? -11.966 -7.926 16.676 1.00 98.50 79 ASP A C 1
ATOM 617 O O . ASP A 1 79 ? -11.568 -8.008 15.510 1.00 98.50 79 ASP A O 1
ATOM 621 N N . PRO A 1 80 ? -13.040 -8.625 17.083 1.00 98.31 80 PRO A N 1
ATOM 622 C CA . PRO A 1 80 ? -13.644 -9.671 16.263 1.00 98.31 80 PRO A CA 1
ATOM 623 C C . PRO A 1 80 ? -14.290 -9.141 14.976 1.00 98.31 80 PRO A C 1
ATOM 625 O O . PRO A 1 80 ? -14.343 -9.867 13.982 1.00 98.31 80 PRO A O 1
ATOM 628 N N . HIS A 1 81 ? -14.772 -7.892 14.958 1.00 98.69 81 HIS A N 1
ATOM 629 C CA . HIS A 1 81 ? -15.355 -7.307 13.749 1.00 98.69 81 HIS A CA 1
ATOM 630 C C . HIS A 1 81 ? -14.270 -6.945 12.735 1.00 98.69 81 HIS A C 1
ATOM 632 O O . HIS A 1 81 ? -14.443 -7.216 11.547 1.00 98.69 81 HIS A O 1
ATOM 638 N N . LEU A 1 82 ? -13.147 -6.390 13.199 1.00 98.81 82 LEU A N 1
ATOM 639 C CA . LEU A 1 82 ? -12.007 -6.063 12.341 1.00 98.81 82 LEU A CA 1
ATOM 640 C C . LEU A 1 82 ? -11.315 -7.322 11.811 1.00 98.81 82 LEU A C 1
ATOM 642 O O . LEU A 1 82 ? -11.049 -7.404 10.616 1.00 98.81 82 LEU A O 1
ATOM 646 N N . VAL A 1 83 ? -11.125 -8.348 12.647 1.00 98.69 83 VAL A N 1
ATOM 647 C CA . VAL A 1 83 ? -10.618 -9.655 12.192 1.00 98.69 83 VAL A CA 1
ATOM 648 C C . VAL A 1 83 ? -11.532 -10.239 11.119 1.00 98.69 83 VAL A C 1
ATOM 650 O O . VAL A 1 83 ? -11.057 -10.662 10.068 1.00 98.69 83 VAL A O 1
ATOM 653 N N . LYS A 1 84 ? -12.854 -10.229 11.335 1.00 98.56 84 LYS A N 1
ATOM 654 C CA . LYS A 1 84 ? -13.809 -10.737 10.343 1.00 98.56 84 LYS A CA 1
ATOM 655 C C . LYS A 1 84 ? -13.747 -9.958 9.026 1.00 98.56 84 LYS A C 1
ATOM 657 O O . LYS A 1 84 ? -13.810 -10.581 7.971 1.00 98.56 84 LYS A O 1
ATOM 662 N N . LEU A 1 85 ? -13.595 -8.634 9.084 1.00 98.81 85 LEU A N 1
ATOM 663 C CA . LEU A 1 85 ? -13.415 -7.780 7.908 1.00 98.81 85 LEU A CA 1
ATOM 664 C C . LEU A 1 85 ? -12.138 -8.131 7.136 1.00 98.81 85 LEU A C 1
ATOM 666 O O . LEU A 1 85 ? -12.199 -8.355 5.929 1.00 98.81 85 LEU A O 1
ATOM 670 N N . LEU A 1 86 ? -11.006 -8.237 7.833 1.00 98.81 86 LEU A N 1
ATOM 671 C CA . LEU A 1 86 ? -9.721 -8.601 7.236 1.00 98.81 86 LEU A CA 1
ATOM 672 C C . LEU A 1 86 ? -9.780 -9.980 6.575 1.00 98.81 86 LEU A C 1
ATOM 674 O O . LEU A 1 86 ? -9.359 -10.129 5.433 1.00 98.81 86 LEU A O 1
ATOM 678 N N . LEU A 1 87 ? -10.338 -10.982 7.260 1.00 98.44 87 LEU A N 1
ATOM 679 C CA . LEU A 1 87 ? -10.480 -12.326 6.699 1.00 98.44 87 LEU A CA 1
ATOM 680 C C . LEU A 1 87 ? -11.407 -12.334 5.481 1.00 98.44 87 LEU A C 1
ATOM 682 O O . LEU A 1 87 ? -11.079 -12.967 4.487 1.00 98.44 87 LEU A O 1
ATOM 686 N N . MET A 1 88 ? -12.524 -11.604 5.522 1.00 98.06 88 MET A N 1
ATOM 687 C CA . MET A 1 88 ? -13.453 -11.517 4.393 1.00 98.06 88 MET A CA 1
ATOM 688 C C . MET A 1 88 ? -12.793 -10.940 3.132 1.00 98.06 88 MET A C 1
ATOM 690 O O . MET A 1 88 ? -13.099 -11.397 2.036 1.00 98.06 88 MET A O 1
ATOM 694 N N . ILE A 1 89 ? -11.886 -9.970 3.279 1.00 98.31 89 ILE A N 1
ATOM 695 C CA . ILE A 1 89 ? -11.159 -9.368 2.153 1.00 98.31 89 ILE A CA 1
ATOM 696 C C . ILE A 1 89 ? -9.990 -10.263 1.715 1.00 98.31 89 ILE A C 1
ATOM 698 O O . ILE A 1 89 ? -9.921 -10.674 0.562 1.00 98.31 89 ILE A O 1
ATOM 702 N N . PHE A 1 90 ? -9.078 -10.613 2.627 1.00 98.25 90 PHE A N 1
ATOM 703 C CA . PHE A 1 90 ? -7.823 -11.295 2.283 1.00 98.25 90 PHE A CA 1
ATOM 704 C C . PHE A 1 90 ? -7.950 -12.807 2.048 1.00 98.25 90 PHE A C 1
ATOM 706 O O . PHE A 1 90 ? -7.012 -13.419 1.533 1.00 98.25 90 PHE A O 1
ATOM 713 N N . GLN A 1 91 ? -9.067 -13.434 2.433 1.00 95.94 91 GLN A N 1
ATOM 714 C CA . GLN A 1 91 ? -9.338 -14.840 2.106 1.00 95.94 91 GLN A CA 1
ATOM 715 C C . GLN A 1 91 ? -10.168 -15.018 0.834 1.00 95.94 91 GLN A C 1
ATOM 717 O O . GLN A 1 91 ? -10.323 -16.160 0.400 1.00 95.94 91 GLN A O 1
ATOM 722 N N . ASP A 1 92 ? -10.665 -13.940 0.216 1.00 97.44 92 ASP A N 1
ATOM 723 C CA . ASP A 1 92 ? -11.225 -14.029 -1.130 1.00 97.44 92 ASP A CA 1
ATOM 724 C C . ASP A 1 92 ? -10.110 -14.449 -2.109 1.00 97.44 92 ASP A C 1
ATOM 726 O O . ASP A 1 92 ? -9.104 -13.741 -2.222 1.00 97.44 92 ASP A O 1
ATOM 730 N N . PRO A 1 93 ? -10.228 -15.603 -2.797 1.00 96.75 93 PRO A N 1
ATOM 731 C CA . PRO A 1 93 ? -9.133 -16.122 -3.613 1.00 96.75 93 PRO A CA 1
ATOM 732 C C . PRO A 1 93 ? -8.732 -15.189 -4.758 1.00 96.75 93 PRO A C 1
ATOM 734 O O . PRO A 1 93 ? -7.545 -15.073 -5.055 1.00 96.75 93 PRO A O 1
ATOM 737 N N . VAL A 1 94 ? -9.707 -14.507 -5.369 1.00 96.31 94 VAL A N 1
ATOM 738 C CA . VAL A 1 94 ? -9.482 -13.627 -6.522 1.00 96.31 94 VAL A CA 1
ATOM 739 C C . VAL A 1 94 ? -8.761 -12.359 -6.080 1.00 96.31 94 VAL A C 1
ATOM 741 O O . VAL A 1 94 ? -7.784 -11.946 -6.702 1.00 96.31 94 VAL A O 1
ATOM 744 N N . PHE A 1 95 ? -9.218 -11.747 -4.989 1.00 97.25 95 PHE A N 1
ATOM 745 C CA . PHE A 1 95 ? -8.563 -10.586 -4.409 1.00 97.25 95 PHE A CA 1
ATOM 746 C C . PHE A 1 95 ? -7.160 -10.939 -3.920 1.00 97.25 95 PHE A C 1
ATOM 748 O O . PHE A 1 95 ? -6.218 -10.213 -4.219 1.00 97.25 95 PHE A O 1
ATOM 755 N N . LYS A 1 96 ? -7.000 -12.064 -3.214 1.00 96.75 96 LYS A N 1
ATOM 756 C CA . LYS A 1 96 ? -5.704 -12.502 -2.687 1.00 96.75 96 LYS A CA 1
ATOM 757 C C . LYS A 1 96 ? -4.671 -12.678 -3.796 1.00 96.75 96 LYS A C 1
ATOM 759 O O . LYS A 1 96 ? -3.555 -12.190 -3.643 1.00 96.75 96 LYS A O 1
ATOM 764 N N . GLU A 1 97 ? -5.032 -13.351 -4.888 1.00 94.81 97 GLU A N 1
ATOM 765 C CA . GLU A 1 97 ? -4.155 -13.534 -6.049 1.00 94.81 97 GLU A CA 1
ATOM 766 C C . GLU A 1 97 ? -3.696 -12.176 -6.590 1.00 94.81 97 GLU A C 1
ATOM 768 O O . GLU A 1 97 ? -2.501 -11.877 -6.579 1.00 94.81 97 GLU A O 1
ATOM 773 N N . LYS A 1 98 ? -4.646 -11.301 -6.927 1.00 95.69 98 LYS A N 1
ATOM 774 C CA . LYS A 1 98 ? -4.350 -9.968 -7.456 1.00 95.69 98 LYS A CA 1
ATOM 775 C C . LYS A 1 98 ? -3.526 -9.101 -6.498 1.00 95.69 98 LYS A C 1
ATOM 777 O O . LYS A 1 98 ? -2.531 -8.510 -6.904 1.00 95.69 98 LYS A O 1
ATOM 782 N N . PHE A 1 99 ? -3.903 -9.037 -5.222 1.00 97.44 99 PHE A N 1
ATOM 783 C CA . PHE A 1 99 ? -3.202 -8.269 -4.188 1.00 97.44 99 PHE A CA 1
ATOM 784 C C . PHE A 1 99 ? -1.750 -8.721 -4.024 1.00 97.44 99 PHE A C 1
ATOM 786 O O . PHE A 1 99 ? -0.848 -7.900 -3.872 1.00 97.44 99 PHE A O 1
ATOM 793 N N . SER A 1 100 ? -1.519 -10.032 -4.102 1.00 95.62 100 SER A N 1
ATOM 794 C CA . SER A 1 100 ? -0.193 -10.629 -3.969 1.00 95.62 100 SER A CA 1
ATOM 795 C C . SER A 1 100 ? 0.725 -10.347 -5.169 1.00 95.62 100 SER A C 1
ATOM 797 O O . SER A 1 100 ? 1.946 -10.425 -5.043 1.00 95.62 100 SER A O 1
ATOM 799 N N . GLU A 1 101 ? 0.160 -9.972 -6.319 1.00 93.44 101 GLU A N 1
ATOM 800 C CA . GLU A 1 101 ? 0.911 -9.622 -7.528 1.00 93.44 101 GLU A CA 1
ATOM 801 C C . GLU A 1 101 ? 0.987 -8.118 -7.792 1.00 93.44 101 GLU A C 1
ATOM 803 O O . GLU A 1 101 ? 1.936 -7.664 -8.435 1.00 93.44 101 GLU A O 1
ATOM 808 N N . ALA A 1 102 ? 0.038 -7.335 -7.284 1.00 94.88 102 ALA A N 1
ATOM 809 C CA . ALA A 1 102 ? -0.061 -5.912 -7.564 1.00 94.88 102 ALA A CA 1
ATOM 810 C C . ALA A 1 102 ? 1.203 -5.130 -7.136 1.00 94.88 102 ALA A C 1
ATOM 812 O O . ALA A 1 102 ? 1.797 -5.399 -6.083 1.00 94.88 102 ALA A O 1
ATOM 813 N N . PRO A 1 103 ? 1.631 -4.128 -7.925 1.00 94.12 103 PRO A N 1
ATOM 814 C CA . PRO A 1 103 ? 2.624 -3.154 -7.487 1.00 94.12 103 PRO A CA 1
ATOM 815 C C . PRO A 1 103 ? 1.998 -2.117 -6.545 1.00 94.12 103 PRO A C 1
ATOM 817 O O . PRO A 1 103 ? 0.817 -1.799 -6.667 1.00 94.12 103 PRO A O 1
ATOM 820 N N . ALA A 1 104 ? 2.792 -1.519 -5.650 1.00 91.19 104 ALA A N 1
ATOM 821 C CA . ALA A 1 104 ? 2.289 -0.443 -4.780 1.00 91.19 104 ALA A CA 1
ATOM 822 C C . ALA A 1 104 ? 2.222 0.914 -5.500 1.00 91.19 104 ALA A C 1
ATOM 824 O O . ALA A 1 104 ? 1.611 1.862 -5.020 1.00 91.19 104 ALA A O 1
ATOM 825 N N . ALA A 1 105 ? 2.881 1.052 -6.650 1.00 86.31 105 ALA A N 1
ATOM 826 C CA . ALA A 1 105 ? 2.855 2.274 -7.437 1.00 86.31 105 ALA A CA 1
ATOM 827 C C . ALA A 1 105 ? 3.207 1.993 -8.898 1.00 86.31 105 ALA A C 1
ATOM 829 O O . ALA A 1 105 ? 3.900 1.035 -9.226 1.00 86.31 105 ALA A O 1
ATOM 830 N N . LYS A 1 106 ? 2.815 2.902 -9.797 1.00 80.19 106 LYS A N 1
ATOM 831 C CA . LYS A 1 106 ? 3.188 2.816 -11.218 1.00 80.19 106 LYS A CA 1
ATOM 832 C C . LYS A 1 106 ? 4.689 3.035 -11.479 1.00 80.19 106 LYS A C 1
ATOM 834 O O . LYS A 1 106 ? 5.221 2.545 -12.469 1.00 80.19 106 LYS A O 1
ATOM 839 N N . GLY A 1 107 ? 5.369 3.827 -10.650 1.00 69.75 107 GLY A N 1
ATOM 840 C CA . GLY A 1 107 ? 6.768 4.205 -10.905 1.00 69.75 107 GLY A CA 1
ATOM 841 C C . GLY A 1 107 ? 7.502 4.854 -9.734 1.00 69.75 107 GLY A C 1
ATOM 842 O O . GLY A 1 107 ? 8.517 5.509 -9.942 1.00 69.75 107 GLY A O 1
ATOM 843 N N . MET A 1 108 ? 6.976 4.727 -8.518 1.00 64.62 108 MET A N 1
ATOM 844 C CA . MET A 1 108 ? 7.652 5.125 -7.276 1.00 64.62 108 MET A CA 1
ATOM 845 C C . MET A 1 108 ? 7.736 3.907 -6.347 1.00 64.62 108 MET A C 1
ATOM 847 O O . MET A 1 108 ? 7.321 2.852 -6.795 1.00 64.62 108 MET A O 1
ATOM 851 N N . HIS A 1 109 ? 8.337 4.015 -5.154 1.00 72.38 109 HIS A N 1
ATOM 852 C CA . HIS A 1 109 ? 8.449 2.974 -4.110 1.00 72.38 109 HIS A CA 1
ATOM 853 C C . HIS A 1 109 ? 7.589 1.713 -4.338 1.00 72.38 109 HIS A C 1
ATOM 855 O O . HIS A 1 109 ? 6.383 1.787 -4.539 1.00 72.38 109 HIS A O 1
ATOM 861 N N . HIS A 1 110 ? 8.220 0.541 -4.330 1.00 82.56 110 HIS A N 1
ATOM 862 C CA . HIS A 1 110 ? 7.515 -0.727 -4.551 1.00 82.56 110 HIS A CA 1
ATOM 863 C C . HIS A 1 110 ? 6.765 -0.840 -5.907 1.00 82.56 110 HIS A C 1
ATOM 865 O O . HIS A 1 110 ? 5.808 -1.603 -6.038 1.00 82.56 110 HIS A O 1
ATOM 871 N N . ALA A 1 111 ? 7.209 -0.123 -6.952 1.00 87.12 111 ALA A N 1
ATOM 872 C CA . ALA A 1 111 ? 6.746 -0.295 -8.338 1.00 87.12 111 ALA A CA 1
ATOM 873 C C . ALA A 1 111 ? 7.309 -1.573 -8.984 1.00 87.12 111 ALA A C 1
ATOM 875 O O . ALA A 1 111 ? 8.120 -1.524 -9.911 1.00 87.12 111 ALA A O 1
ATOM 876 N N . TYR A 1 112 ? 6.903 -2.718 -8.448 1.00 90.81 112 TYR A N 1
ATOM 877 C CA . TYR A 1 112 ? 7.253 -4.054 -8.912 1.00 90.81 112 TYR A CA 1
ATOM 878 C C . TYR A 1 112 ? 6.163 -5.052 -8.513 1.00 90.81 112 TYR A C 1
ATOM 880 O O . TYR A 1 112 ? 5.408 -4.798 -7.579 1.00 90.81 112 TYR A O 1
ATOM 888 N N . LEU A 1 113 ? 6.078 -6.190 -9.202 1.00 92.38 113 LEU A N 1
ATOM 889 C CA . LEU A 1 113 ? 5.110 -7.239 -8.880 1.00 92.38 113 LEU A CA 1
ATOM 890 C C . LEU A 1 113 ? 5.315 -7.750 -7.446 1.00 92.38 113 LEU A C 1
ATOM 892 O O . LEU A 1 113 ? 6.444 -8.057 -7.052 1.00 92.38 113 LEU A O 1
ATOM 896 N N . GLY A 1 114 ? 4.226 -7.826 -6.682 1.00 94.75 114 GLY A N 1
ATOM 897 C CA . GLY A 1 114 ? 4.220 -8.125 -5.245 1.00 94.75 114 GLY A CA 1
ATOM 898 C C . GLY A 1 114 ? 4.638 -6.956 -4.350 1.00 94.75 114 GLY A C 1
ATOM 899 O O . GLY A 1 114 ? 4.760 -7.115 -3.137 1.00 94.75 114 GLY A O 1
ATOM 900 N N . GLY A 1 115 ? 4.854 -5.775 -4.930 1.00 95.88 115 GLY A N 1
ATOM 901 C CA . GLY A 1 115 ? 5.251 -4.582 -4.197 1.00 95.88 115 GLY A CA 1
ATOM 902 C C . GLY A 1 115 ? 4.173 -4.054 -3.259 1.00 95.88 115 GLY A C 1
ATOM 903 O O . GLY A 1 115 ? 4.525 -3.547 -2.200 1.00 95.88 115 GLY A O 1
ATOM 904 N N . LEU A 1 116 ? 2.887 -4.204 -3.600 1.00 97.31 116 LEU A N 1
ATOM 905 C CA . LEU A 1 116 ? 1.787 -3.784 -2.729 1.00 97.31 116 LEU A CA 1
ATOM 906 C C . LEU A 1 116 ? 1.791 -4.576 -1.418 1.00 97.31 116 LEU A C 1
ATOM 908 O O . LEU A 1 116 ? 1.834 -3.985 -0.345 1.00 97.31 116 LEU A O 1
ATOM 912 N N . LEU A 1 117 ? 1.840 -5.908 -1.508 1.00 98.19 117 LEU A N 1
ATOM 913 C CA . LEU A 1 117 ? 1.939 -6.783 -0.341 1.00 98.19 117 LEU A CA 1
ATOM 914 C C . LEU A 1 117 ? 3.193 -6.477 0.493 1.00 98.19 117 LEU A C 1
ATOM 916 O O . LEU A 1 117 ? 3.102 -6.362 1.713 1.00 98.19 117 LEU A O 1
ATOM 920 N N . GLU A 1 118 ? 4.356 -6.313 -0.146 1.00 97.50 118 GLU A N 1
ATOM 921 C CA . GLU A 1 118 ? 5.596 -5.979 0.566 1.00 97.50 118 GLU A CA 1
ATOM 922 C C . GLU A 1 118 ? 5.495 -4.641 1.314 1.00 97.50 118 GLU A C 1
ATOM 924 O O . GLU A 1 118 ? 5.894 -4.561 2.476 1.00 97.50 118 GLU A O 1
ATOM 929 N N . HIS A 1 119 ? 4.926 -3.618 0.672 1.00 97.38 119 HIS A N 1
ATOM 930 C CA . HIS A 1 119 ? 4.692 -2.306 1.268 1.00 97.38 119 HIS A CA 1
ATOM 931 C C . HIS A 1 119 ? 3.726 -2.387 2.458 1.00 97.38 119 HIS A C 1
ATOM 933 O O . HIS A 1 119 ? 4.045 -1.902 3.541 1.00 97.38 119 HIS A O 1
ATOM 939 N N . THR A 1 120 ? 2.595 -3.083 2.308 1.00 98.44 120 THR A N 1
ATOM 940 C CA . THR A 1 120 ? 1.633 -3.296 3.398 1.00 98.44 120 THR A CA 1
ATOM 941 C C . THR A 1 120 ? 2.283 -3.955 4.619 1.00 98.44 120 THR A C 1
ATOM 943 O O . THR A 1 120 ? 2.038 -3.533 5.750 1.00 98.44 120 THR A O 1
ATOM 946 N N . LEU A 1 121 ? 3.141 -4.962 4.412 1.00 98.50 121 LEU A N 1
ATOM 947 C CA . LEU A 1 121 ? 3.876 -5.617 5.500 1.00 98.50 121 LEU A CA 1
ATOM 948 C C . LEU A 1 121 ? 4.900 -4.675 6.148 1.00 98.50 121 LEU A C 1
ATOM 950 O O . LEU A 1 121 ? 4.970 -4.604 7.374 1.00 98.50 121 LEU A O 1
ATOM 954 N N . SER A 1 122 ? 5.658 -3.921 5.346 1.00 97.75 122 SER A N 1
ATOM 955 C CA . SER A 1 122 ? 6.631 -2.938 5.845 1.00 97.75 122 SER A CA 1
ATOM 956 C C . SER A 1 122 ? 5.953 -1.860 6.699 1.00 97.75 122 SER A C 1
ATOM 958 O O . SER A 1 122 ? 6.361 -1.609 7.837 1.00 97.75 122 SER A O 1
ATOM 960 N N . LEU A 1 123 ? 4.845 -1.295 6.208 1.00 98.19 123 LEU A N 1
ATOM 961 C CA . LEU A 1 123 ? 4.030 -0.329 6.939 1.00 98.19 123 LEU A CA 1
ATOM 962 C C . LEU A 1 123 ? 3.505 -0.911 8.254 1.00 98.19 123 LEU A C 1
ATOM 964 O O . LEU A 1 123 ? 3.618 -0.276 9.304 1.00 98.19 123 LEU A O 1
ATOM 968 N N . PHE A 1 124 ? 2.968 -2.132 8.223 1.00 98.56 124 PHE A N 1
ATOM 969 C CA . PHE A 1 124 ? 2.482 -2.801 9.427 1.00 98.56 124 PHE A CA 1
ATOM 970 C C . PHE A 1 124 ? 3.584 -2.924 10.487 1.00 98.56 124 PHE A C 1
ATOM 972 O O . PHE A 1 124 ? 3.370 -2.580 11.651 1.00 98.56 124 PHE A O 1
ATOM 979 N N . GLN A 1 125 ? 4.783 -3.357 10.088 1.00 98.12 125 GLN A N 1
ATOM 980 C CA . GLN A 1 125 ? 5.931 -3.475 10.988 1.00 98.12 125 GLN A CA 1
ATOM 981 C C . GLN A 1 125 ? 6.364 -2.118 11.565 1.00 98.12 125 GLN A C 1
ATOM 983 O O . GLN A 1 125 ? 6.696 -2.029 12.751 1.00 98.12 125 GLN A O 1
ATOM 988 N N . LEU A 1 126 ? 6.338 -1.044 10.767 1.00 98.25 126 LEU A N 1
ATOM 989 C CA . LEU A 1 126 ? 6.589 0.319 11.255 1.00 98.25 126 LEU A CA 1
ATOM 990 C C . LEU A 1 126 ? 5.549 0.742 12.299 1.00 98.25 126 LEU A C 1
ATOM 992 O O . LEU A 1 126 ? 5.916 1.244 13.368 1.00 98.25 126 LEU A O 1
ATOM 996 N N . CYS A 1 127 ? 4.265 0.479 12.039 1.00 98.12 127 CYS A N 1
ATOM 997 C CA . CYS A 1 127 ? 3.193 0.714 13.000 1.00 98.12 127 CYS A CA 1
ATOM 998 C C . CYS A 1 127 ? 3.417 -0.078 14.296 1.00 98.12 127 CYS A C 1
ATOM 1000 O O . CYS A 1 127 ? 3.298 0.497 15.376 1.00 98.12 127 CYS A O 1
ATOM 1002 N N . GLU A 1 128 ? 3.811 -1.352 14.226 1.00 97.00 128 GLU A N 1
ATOM 1003 C CA . GLU A 1 128 ? 4.147 -2.150 15.415 1.00 97.00 128 GLU A CA 1
ATOM 1004 C C . GLU A 1 128 ? 5.317 -1.579 16.221 1.00 97.00 128 GLU A C 1
ATOM 1006 O O . GLU A 1 128 ? 5.301 -1.632 17.452 1.00 97.00 128 GLU A O 1
ATOM 1011 N N . CYS A 1 129 ? 6.324 -1.009 15.557 1.00 96.94 129 CYS A N 1
ATOM 1012 C CA . CYS A 1 129 ? 7.457 -0.398 16.248 1.00 96.94 129 CYS A CA 1
ATOM 1013 C C . CYS A 1 129 ? 7.060 0.887 16.988 1.00 96.94 129 CYS A C 1
ATOM 1015 O O . CYS A 1 129 ? 7.576 1.171 18.072 1.00 96.94 129 CYS A O 1
ATOM 1017 N N . VAL A 1 130 ? 6.172 1.688 16.396 1.00 96.12 130 VAL A N 1
ATOM 1018 C CA . VAL A 1 130 ? 5.883 3.051 16.860 1.00 96.12 130 VAL A CA 1
ATOM 1019 C C . VAL A 1 130 ? 4.674 3.112 17.790 1.00 96.12 130 VAL A C 1
ATOM 1021 O O . VAL A 1 130 ? 4.712 3.830 18.791 1.00 96.12 130 VAL A O 1
ATOM 1024 N N . ALA A 1 131 ? 3.621 2.344 17.517 1.00 92.12 131 ALA A N 1
ATOM 1025 C CA . ALA A 1 131 ? 2.359 2.419 18.249 1.00 92.12 131 ALA A CA 1
ATOM 1026 C C . ALA A 1 131 ? 2.468 2.180 19.772 1.00 92.12 131 ALA A C 1
ATOM 1028 O O . ALA A 1 131 ? 1.807 2.907 20.513 1.00 92.12 131 ALA A O 1
ATOM 1029 N N . PRO A 1 132 ? 3.344 1.291 20.299 1.00 91.06 132 PRO A N 1
ATOM 1030 C CA . PRO A 1 132 ? 3.506 1.102 21.748 1.00 91.06 132 PRO A CA 1
ATOM 1031 C C . PRO A 1 132 ? 3.954 2.353 22.520 1.00 91.06 132 PRO A C 1
ATOM 1033 O O . PRO A 1 132 ? 3.946 2.363 23.751 1.00 91.06 132 PRO A O 1
ATOM 1036 N N . ARG A 1 133 ? 4.391 3.406 21.821 1.00 95.50 133 ARG A N 1
ATOM 1037 C CA . ARG A 1 133 ? 4.769 4.692 22.417 1.00 95.50 133 ARG A CA 1
ATOM 1038 C C . ARG A 1 133 ? 3.566 5.577 22.754 1.00 95.50 133 ARG A C 1
ATOM 1040 O O . ARG A 1 133 ? 3.756 6.542 23.490 1.00 95.50 133 ARG A O 1
ATOM 1047 N N . PHE A 1 134 ? 2.377 5.246 22.251 1.00 95.81 134 PHE A N 1
ATOM 1048 C CA . PHE A 1 134 ? 1.165 6.058 22.339 1.00 95.81 134 PHE A CA 1
ATOM 1049 C C . PHE A 1 134 ? 0.005 5.223 22.909 1.00 95.81 134 PHE A C 1
ATOM 1051 O O . PHE A 1 134 ? -0.710 4.567 22.152 1.00 95.81 134 PHE A O 1
ATOM 1058 N N . PRO A 1 135 ? -0.186 5.203 24.241 1.00 94.25 135 PRO A N 1
ATOM 1059 C CA . PRO A 1 135 ? -1.243 4.419 24.887 1.00 94.25 135 PRO A CA 1
ATOM 1060 C C . PRO A 1 135 ? -2.670 4.763 24.433 1.00 94.25 135 PRO A C 1
ATOM 1062 O O . PRO A 1 135 ? -3.581 3.965 24.625 1.00 94.25 135 PRO A O 1
ATOM 1065 N N . GLU A 1 136 ? -2.871 5.949 23.862 1.00 94.00 136 GLU A N 1
ATOM 1066 C CA . GLU A 1 136 ? -4.152 6.455 23.367 1.00 94.00 136 GLU A CA 1
ATOM 1067 C C . GLU A 1 136 ? -4.513 5.918 21.972 1.00 94.00 136 GLU A C 1
ATOM 1069 O O . GLU A 1 136 ? -5.616 6.162 21.482 1.00 94.00 136 GLU A O 1
ATOM 1074 N N . VAL A 1 137 ? -3.586 5.222 21.307 1.00 96.44 137 VAL A N 1
ATOM 1075 C CA . VAL A 1 137 ? -3.799 4.657 19.973 1.00 96.44 137 VAL A CA 1
ATOM 1076 C C . VAL A 1 137 ? -4.545 3.339 20.075 1.00 96.44 137 VAL A C 1
ATOM 1078 O O . VAL A 1 137 ? -4.089 2.387 20.707 1.00 96.44 137 VAL A O 1
ATOM 1081 N N . ASP A 1 138 ? -5.665 3.260 19.364 1.00 96.06 138 ASP A N 1
ATOM 1082 C CA . ASP A 1 138 ? -6.328 1.990 19.094 1.00 96.06 138 ASP A CA 1
ATOM 1083 C C . ASP A 1 138 ? -5.469 1.157 18.125 1.00 96.06 138 ASP A C 1
ATOM 1085 O O . ASP A 1 138 ? -5.395 1.445 16.926 1.00 96.06 138 ASP A O 1
ATOM 1089 N N . LEU A 1 139 ? -4.784 0.148 18.674 1.00 97.50 139 LEU A N 1
ATOM 1090 C CA . LEU A 1 139 ? -3.888 -0.737 17.928 1.00 97.50 139 LEU A CA 1
ATOM 1091 C C . LEU A 1 139 ? -4.632 -1.575 16.889 1.00 97.50 139 LEU A C 1
ATOM 1093 O O . LEU A 1 139 ? -4.117 -1.760 15.790 1.00 97.50 139 LEU A O 1
ATOM 1097 N N . ASP A 1 140 ? -5.833 -2.058 17.208 1.00 98.19 140 ASP A N 1
ATOM 1098 C CA . ASP A 1 140 ? -6.590 -2.907 16.292 1.00 98.19 140 ASP A CA 1
ATOM 1099 C C . ASP A 1 140 ? -7.062 -2.091 15.083 1.00 98.19 140 ASP A C 1
ATOM 1101 O O . ASP A 1 140 ? -6.959 -2.558 13.945 1.00 98.19 140 ASP A O 1
ATOM 1105 N N . LEU A 1 141 ? -7.503 -0.845 15.302 1.00 98.25 141 LEU A N 1
ATOM 1106 C CA . LEU A 1 141 ? -7.810 0.087 14.215 1.00 98.25 141 LEU A CA 1
ATOM 1107 C C . LEU A 1 141 ? -6.568 0.470 13.407 1.00 98.25 141 LEU A C 1
ATOM 1109 O O . LEU A 1 141 ? -6.648 0.477 12.181 1.00 98.25 141 LEU A O 1
ATOM 1113 N N . LEU A 1 142 ? -5.430 0.761 14.049 1.00 98.62 142 LEU A N 1
ATOM 1114 C CA . LEU A 1 142 ? -4.191 1.101 13.339 1.00 98.62 142 LEU A CA 1
ATOM 1115 C C . LEU A 1 142 ? -3.733 -0.043 12.432 1.00 98.62 142 LEU A C 1
ATOM 1117 O O . LEU A 1 142 ? -3.453 0.174 11.258 1.00 98.62 142 LEU A O 1
ATOM 1121 N N . PHE A 1 143 ? -3.675 -1.256 12.976 1.00 98.69 143 PHE A N 1
ATOM 1122 C CA . PHE A 1 143 ? -3.249 -2.454 12.259 1.00 98.69 143 PHE A CA 1
ATOM 1123 C C . PHE A 1 143 ? -4.211 -2.803 11.130 1.00 98.69 143 PHE A C 1
ATOM 1125 O O . PHE A 1 143 ? -3.775 -3.109 10.024 1.00 98.69 143 PHE A O 1
ATOM 1132 N N . THR A 1 144 ? -5.518 -2.684 11.365 1.00 98.88 144 THR A N 1
ATOM 1133 C CA . THR A 1 144 ? -6.513 -2.888 10.306 1.00 98.88 144 THR A CA 1
ATOM 1134 C C . THR A 1 144 ? -6.397 -1.825 9.217 1.00 98.88 144 THR A C 1
ATOM 1136 O O . THR A 1 144 ? -6.440 -2.159 8.038 1.00 98.88 144 THR A O 1
ATOM 1139 N N . GLY A 1 145 ? -6.196 -0.561 9.599 1.00 98.62 145 GLY A N 1
ATOM 1140 C CA . GLY A 1 145 ? -5.932 0.535 8.672 1.00 98.62 145 GLY A CA 1
ATOM 1141 C C . GLY A 1 145 ? -4.692 0.267 7.824 1.00 98.62 145 GLY A C 1
ATOM 1142 O O . GLY A 1 145 ? -4.796 0.286 6.609 1.00 98.62 145 GLY A O 1
ATOM 1143 N N . ALA A 1 146 ? -3.560 -0.086 8.439 1.00 98.69 146 ALA A N 1
ATOM 1144 C CA . ALA A 1 146 ? -2.313 -0.402 7.736 1.00 98.69 146 ALA A CA 1
ATOM 1145 C C . ALA A 1 146 ? -2.481 -1.527 6.707 1.00 98.69 146 ALA A C 1
ATOM 1147 O O . ALA A 1 146 ? -1.993 -1.409 5.585 1.00 98.69 146 ALA A O 1
ATOM 1148 N N . LEU A 1 147 ? -3.215 -2.587 7.056 1.00 98.81 147 LEU A N 1
ATOM 1149 C CA . LEU A 1 147 ? -3.481 -3.692 6.136 1.00 98.81 147 LEU A CA 1
ATOM 1150 C C . LEU A 1 147 ? -4.385 -3.285 4.964 1.00 98.81 147 LEU A C 1
ATOM 1152 O O . LEU A 1 147 ? -4.222 -3.809 3.869 1.00 98.81 147 LEU A O 1
ATOM 1156 N N . LEU A 1 148 ? -5.333 -2.370 5.181 1.00 98.75 148 LEU A N 1
ATOM 1157 C CA . LEU A 1 148 ? -6.358 -2.022 4.194 1.00 98.75 148 LEU A CA 1
ATOM 1158 C C . LEU A 1 148 ? -6.089 -0.723 3.415 1.00 98.75 148 LEU A C 1
ATOM 1160 O O . LEU A 1 148 ? -6.798 -0.481 2.446 1.00 98.75 148 LEU A O 1
ATOM 1164 N N . HIS A 1 149 ? -5.113 0.097 3.818 1.00 97.94 149 HIS A N 1
ATOM 1165 C CA . HIS A 1 149 ? -4.979 1.494 3.371 1.00 97.94 149 HIS A CA 1
ATOM 1166 C C . HIS A 1 149 ? -4.769 1.704 1.872 1.00 97.94 149 HIS A C 1
ATOM 1168 O O . HIS A 1 149 ? -4.909 2.826 1.431 1.00 97.94 149 HIS A O 1
ATOM 1174 N N . ASP A 1 150 ? -4.396 0.664 1.131 1.00 97.38 150 ASP A N 1
ATOM 1175 C CA . ASP A 1 150 ? -3.997 0.778 -0.272 1.00 97.38 150 ASP A CA 1
ATOM 1176 C C . ASP A 1 150 ? -4.586 -0.344 -1.140 1.00 97.38 150 ASP A C 1
ATOM 1178 O O . ASP A 1 150 ? -4.188 -0.560 -2.290 1.00 97.38 150 ASP A O 1
ATOM 1182 N N . ILE A 1 151 ? -5.549 -1.106 -0.608 1.00 98.19 151 ILE A N 1
ATOM 1183 C CA . ILE A 1 151 ? -6.107 -2.271 -1.314 1.00 98.19 151 ILE A CA 1
ATOM 1184 C C . ILE A 1 151 ? -6.796 -1.882 -2.623 1.00 98.19 151 ILE A C 1
ATOM 1186 O O . ILE A 1 151 ? -6.877 -2.697 -3.540 1.00 98.19 151 ILE A O 1
ATOM 1190 N N . GLY A 1 152 ? -7.230 -0.624 -2.748 1.00 97.50 152 GLY A N 1
ATOM 1191 C CA . GLY A 1 152 ? -7.816 -0.088 -3.971 1.00 97.50 152 GLY A CA 1
ATOM 1192 C C . GLY A 1 152 ? -6.847 -0.111 -5.155 1.00 97.50 152 GLY A C 1
ATOM 1193 O O . GLY A 1 152 ? -7.294 -0.133 -6.304 1.00 97.50 152 GLY A O 1
ATOM 1194 N N . LYS A 1 153 ? -5.528 -0.185 -4.911 1.00 97.00 153 LYS A N 1
ATOM 1195 C CA . LYS A 1 153 ? -4.509 -0.302 -5.966 1.00 97.00 153 LYS A CA 1
ATOM 1196 C C . LYS A 1 153 ? -4.647 -1.572 -6.799 1.00 97.00 153 LYS A C 1
ATOM 1198 O O . LYS A 1 153 ? -4.259 -1.572 -7.967 1.00 97.00 153 LYS A O 1
ATOM 1203 N N . VAL A 1 154 ? -5.265 -2.611 -6.232 1.00 97.00 154 VAL A N 1
ATOM 1204 C CA . VAL A 1 154 ? -5.584 -3.867 -6.923 1.00 97.00 154 VAL A CA 1
ATOM 1205 C C . VAL A 1 154 ? -6.442 -3.639 -8.168 1.00 97.00 154 VAL A C 1
ATOM 1207 O O . VAL A 1 154 ? -6.208 -4.293 -9.183 1.00 97.00 154 VAL A O 1
ATOM 1210 N N . ASP A 1 155 ? -7.391 -2.703 -8.097 1.00 96.00 155 ASP A N 1
ATOM 1211 C CA . ASP A 1 155 ? -8.278 -2.349 -9.209 1.00 96.00 155 ASP A CA 1
ATOM 1212 C C . ASP A 1 155 ? -7.900 -1.008 -9.868 1.00 96.00 155 ASP A C 1
ATOM 1214 O O . ASP A 1 155 ? -8.375 -0.690 -10.963 1.00 96.00 155 ASP A O 1
ATOM 1218 N N . GLU A 1 156 ? -7.033 -0.209 -9.233 1.00 95.75 156 GLU A N 1
ATOM 1219 C CA . GLU A 1 156 ? -6.513 1.038 -9.801 1.00 95.75 156 GLU A CA 1
ATOM 1220 C C . GLU A 1 156 ? -5.494 0.782 -10.921 1.00 95.75 156 GLU A C 1
ATOM 1222 O O . GLU A 1 156 ? -5.482 1.483 -11.942 1.00 95.75 156 GLU A O 1
ATOM 1227 N N . LEU A 1 157 ? -4.623 -0.208 -10.719 1.00 94.00 157 LEU A N 1
ATOM 1228 C CA . LEU A 1 157 ? -3.469 -0.466 -11.569 1.00 94.00 157 LEU A CA 1
ATOM 1229 C C . LEU A 1 157 ? -3.699 -1.676 -12.474 1.00 94.00 157 LEU A C 1
ATOM 1231 O O . LEU A 1 157 ? -4.248 -2.694 -12.074 1.00 94.00 157 LEU A O 1
ATOM 1235 N N . GLU A 1 158 ? -3.213 -1.558 -13.703 1.00 90.38 158 GLU A N 1
ATOM 1236 C CA . GLU A 1 158 ? -3.064 -2.666 -14.641 1.00 90.38 158 GLU A CA 1
ATOM 1237 C C . GLU A 1 158 ? -1.597 -3.098 -14.631 1.00 90.38 158 GLU A C 1
ATOM 1239 O O . GLU A 1 158 ? -0.701 -2.249 -14.701 1.00 90.38 158 GLU A O 1
ATOM 1244 N N . TYR A 1 159 ? -1.356 -4.402 -14.526 1.00 89.31 159 TYR A N 1
ATOM 1245 C CA . TYR A 1 159 ? -0.021 -4.981 -14.367 1.00 89.31 159 TYR A CA 1
ATOM 1246 C C . TYR A 1 159 ? 0.168 -6.312 -15.100 1.00 89.31 159 TYR A C 1
ATOM 1248 O O . TYR A 1 159 ? 1.233 -6.900 -14.978 1.00 89.31 159 TYR A O 1
ATOM 1256 N N . SER A 1 160 ? -0.783 -6.757 -15.930 1.00 81.50 160 SER A N 1
ATOM 1257 C CA . SER A 1 160 ? -0.666 -7.991 -16.730 1.00 81.50 160 SER A CA 1
ATOM 1258 C C . SER A 1 160 ? 0.328 -7.896 -17.897 1.00 81.50 160 SER A C 1
ATOM 1260 O O . SER A 1 160 ? 0.797 -8.910 -18.414 1.00 81.50 160 SER A O 1
ATOM 1262 N N . ARG A 1 161 ? 0.638 -6.676 -18.351 1.00 74.69 161 ARG A N 1
ATOM 1263 C CA . ARG A 1 161 ? 1.496 -6.401 -19.524 1.00 74.69 161 ARG A CA 1
ATOM 1264 C C . ARG A 1 161 ? 2.489 -5.255 -19.301 1.00 74.69 161 ARG A C 1
ATOM 1266 O O . ARG A 1 161 ? 3.151 -4.795 -20.228 1.00 74.69 161 ARG A O 1
ATOM 1273 N N . GLY A 1 162 ? 2.576 -4.775 -18.065 1.00 79.88 162 GLY A N 1
ATOM 1274 C CA . GLY A 1 162 ? 3.303 -3.572 -17.668 1.00 79.88 162 GLY A CA 1
ATOM 1275 C C . GLY A 1 162 ? 2.439 -2.664 -16.803 1.00 79.88 162 GLY A C 1
ATOM 1276 O O . GLY A 1 162 ? 1.226 -2.827 -16.755 1.00 79.88 162 GLY A O 1
ATOM 1277 N N . PHE A 1 163 ? 3.066 -1.710 -16.115 1.00 84.94 163 PHE A N 1
ATOM 1278 C CA . PHE A 1 163 ? 2.373 -0.888 -15.123 1.00 84.94 163 PHE A CA 1
ATOM 1279 C C . PHE A 1 163 ? 1.679 0.317 -15.753 1.00 84.94 163 PHE A C 1
ATOM 1281 O O . PHE A 1 163 ? 2.306 1.258 -16.258 1.00 84.94 163 PHE A O 1
ATOM 1288 N N . SER A 1 164 ? 0.353 0.310 -15.694 1.00 89.25 164 SER A N 1
ATOM 1289 C CA . SER A 1 164 ? -0.494 1.415 -16.128 1.00 89.25 164 SER A CA 1
ATOM 1290 C C . SER A 1 164 ? -1.711 1.565 -15.212 1.00 89.25 164 SER A C 1
ATOM 1292 O O . SER A 1 164 ? -1.801 0.892 -14.193 1.00 89.25 164 SER A O 1
ATOM 1294 N N . TYR A 1 165 ? -2.594 2.513 -15.521 1.00 92.12 165 TYR A N 1
ATOM 1295 C CA . TYR A 1 165 ? -3.836 2.708 -14.773 1.00 92.12 165 TYR A CA 1
ATOM 1296 C C . TYR A 1 165 ? -4.978 2.059 -15.544 1.00 92.12 165 TYR A C 1
ATOM 1298 O O . TYR A 1 165 ? -5.026 2.209 -16.767 1.00 92.12 165 TYR A O 1
ATOM 1306 N N . THR A 1 166 ? -5.902 1.412 -14.838 1.00 94.44 166 THR A N 1
ATOM 1307 C CA . THR A 1 166 ? -7.195 1.022 -15.410 1.00 94.44 166 THR A CA 1
ATOM 1308 C C . THR A 1 166 ? -8.059 2.268 -15.632 1.00 94.44 166 THR A C 1
ATOM 1310 O O . THR A 1 166 ? -7.807 3.325 -15.043 1.00 94.44 166 THR A O 1
ATOM 1313 N N . ASP A 1 167 ? -9.111 2.170 -16.450 1.00 95.31 167 ASP A N 1
ATOM 1314 C CA . ASP A 1 167 ? -10.067 3.277 -16.604 1.00 95.31 167 ASP A CA 1
ATOM 1315 C C . ASP A 1 167 ? -10.724 3.627 -15.265 1.00 95.31 167 ASP A C 1
ATOM 1317 O O . ASP A 1 167 ? -10.836 4.799 -14.900 1.00 95.31 167 ASP A O 1
ATOM 1321 N N . ARG A 1 168 ? -11.095 2.601 -14.490 1.00 95.00 168 ARG A N 1
ATOM 1322 C CA . ARG A 1 168 ? -11.698 2.761 -13.164 1.00 95.00 168 ARG A CA 1
ATOM 1323 C C . ARG A 1 168 ? -10.726 3.449 -12.199 1.00 95.00 168 ARG A C 1
ATOM 1325 O O . ARG A 1 168 ? -11.106 4.412 -11.541 1.00 95.00 168 ARG A O 1
ATOM 1332 N N . GLY A 1 169 ? -9.465 3.024 -12.186 1.00 95.38 169 GLY A N 1
ATOM 1333 C CA . GLY A 1 169 ? -8.401 3.637 -11.396 1.00 95.38 169 GLY A CA 1
ATOM 1334 C C . GLY A 1 169 ? -8.130 5.082 -11.776 1.00 95.38 169 GLY A C 1
ATOM 1335 O O . GLY A 1 169 ? -8.003 5.942 -10.914 1.00 95.38 169 GLY A O 1
ATOM 1336 N N . ARG A 1 170 ? -8.107 5.386 -13.074 1.00 93.94 170 ARG A N 1
ATOM 1337 C CA . ARG A 1 170 ? -7.827 6.740 -13.553 1.00 93.9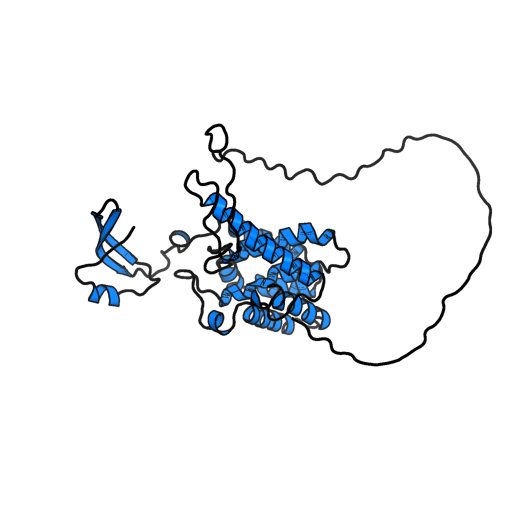4 170 ARG A CA 1
ATOM 1338 C C . ARG A 1 170 ? -8.970 7.723 -13.307 1.00 93.94 170 ARG A C 1
ATOM 1340 O O . ARG A 1 170 ? -8.706 8.914 -13.166 1.00 93.94 170 ARG A O 1
ATOM 1347 N N . LEU A 1 171 ? -10.210 7.237 -13.287 1.00 95.50 171 LEU A N 1
ATOM 1348 C CA . LEU A 1 171 ? -11.396 8.050 -13.019 1.00 95.50 171 LEU A CA 1
ATOM 1349 C C . LEU A 1 171 ? -11.670 8.224 -11.523 1.00 95.50 171 LEU A C 1
ATOM 1351 O O . LEU A 1 171 ? -12.157 9.282 -11.135 1.00 95.50 171 LEU A O 1
ATOM 1355 N N . MET A 1 172 ? -11.389 7.207 -10.700 1.00 95.94 172 MET A N 1
ATOM 1356 C CA . MET A 1 172 ? -11.807 7.193 -9.291 1.00 95.94 172 MET A CA 1
ATOM 1357 C C . MET A 1 172 ? -10.651 7.267 -8.288 1.00 95.94 172 MET A C 1
ATOM 1359 O O . MET A 1 172 ? -10.825 7.841 -7.217 1.00 95.94 172 MET A O 1
ATOM 1363 N N . GLY A 1 173 ? -9.479 6.726 -8.626 1.00 95.31 173 GLY A N 1
ATOM 1364 C CA . GLY A 1 173 ? -8.344 6.577 -7.711 1.00 95.31 173 GLY A CA 1
ATOM 1365 C C . GLY A 1 173 ? -8.536 5.468 -6.668 1.00 95.31 173 GLY A C 1
ATOM 1366 O O . GLY A 1 173 ? -9.662 5.085 -6.337 1.00 95.31 173 GLY A O 1
ATOM 1367 N N . HIS A 1 174 ? -7.430 4.945 -6.133 1.00 96.56 174 HIS A N 1
ATOM 1368 C CA . HIS A 1 174 ? -7.450 3.843 -5.160 1.00 96.56 174 HIS A CA 1
ATOM 1369 C C . HIS A 1 174 ? -8.201 4.184 -3.865 1.00 96.56 174 HIS A C 1
ATOM 1371 O O . HIS A 1 174 ? -8.947 3.333 -3.400 1.00 96.56 174 HIS A O 1
ATOM 1377 N N . ILE A 1 175 ? -8.120 5.418 -3.346 1.00 96.94 175 ILE A N 1
ATOM 1378 C CA . ILE A 1 175 ? -8.808 5.807 -2.095 1.00 96.94 175 ILE A CA 1
ATOM 1379 C C . ILE A 1 175 ? -10.335 5.645 -2.195 1.00 96.94 175 ILE A C 1
ATOM 1381 O O . ILE A 1 175 ? -11.014 5.263 -1.241 1.00 96.94 175 ILE A O 1
ATOM 1385 N N . VAL A 1 176 ? -10.917 5.932 -3.361 1.00 97.06 176 VAL A N 1
ATOM 1386 C CA . VAL A 1 176 ? -12.356 5.717 -3.567 1.00 97.06 176 VAL A CA 1
ATOM 1387 C C . VAL A 1 176 ? -12.650 4.223 -3.703 1.00 97.06 176 VAL A C 1
ATOM 1389 O O . VAL A 1 176 ? -13.613 3.732 -3.118 1.00 97.06 176 VAL A O 1
ATOM 1392 N N . LEU A 1 177 ? -11.803 3.492 -4.433 1.00 97.75 177 LEU A N 1
ATOM 1393 C CA . LEU A 1 177 ? -11.952 2.053 -4.664 1.00 97.75 177 LEU A CA 1
ATOM 1394 C C . LEU A 1 177 ? -11.855 1.231 -3.371 1.00 97.75 177 LEU A C 1
ATOM 1396 O O . LEU A 1 177 ? -12.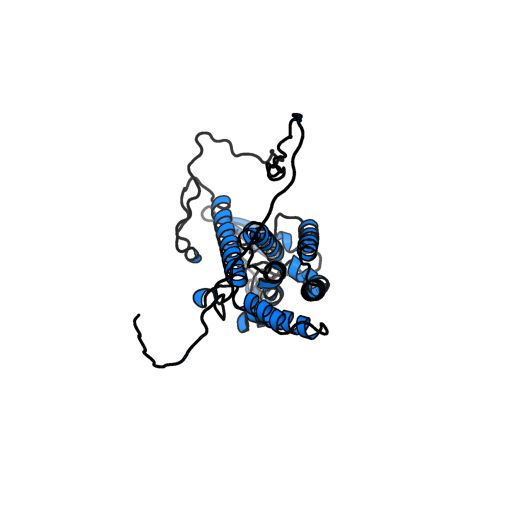710 0.382 -3.121 1.00 97.75 177 LEU A O 1
ATOM 1400 N N . GLU A 1 178 ? -10.870 1.508 -2.517 1.00 97.19 178 GLU A N 1
ATOM 1401 C CA . GLU A 1 178 ? -10.738 0.851 -1.213 1.00 97.19 178 GLU A CA 1
ATOM 1402 C C . GLU A 1 178 ? -11.915 1.193 -0.298 1.00 97.19 178 GLU A C 1
ATOM 1404 O O . GLU A 1 178 ? -12.441 0.314 0.385 1.00 97.19 178 GLU A O 1
ATOM 1409 N N . LEU A 1 179 ? -12.395 2.444 -0.316 1.00 98.00 179 LEU A N 1
ATOM 1410 C CA . LEU A 1 179 ? -13.533 2.857 0.495 1.00 98.00 179 LEU A CA 1
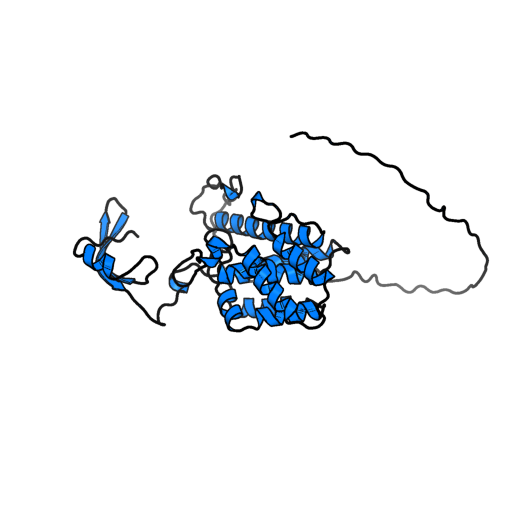ATOM 1411 C C . LEU A 1 179 ? -14.808 2.124 0.072 1.00 98.00 179 LEU A C 1
ATOM 1413 O O . LEU A 1 179 ? -15.587 1.719 0.941 1.00 98.00 179 LEU A O 1
ATOM 1417 N N . GLU A 1 180 ? -15.034 1.951 -1.234 1.00 98.12 180 GLU A N 1
ATOM 1418 C CA . GLU A 1 180 ? -16.145 1.160 -1.771 1.00 98.12 180 GLU A CA 1
ATOM 1419 C C . GLU A 1 180 ? -16.054 -0.298 -1.310 1.00 98.12 180 GLU A C 1
ATOM 1421 O O . GLU A 1 180 ? -17.010 -0.810 -0.717 1.00 98.12 180 GLU A O 1
ATOM 1426 N N . GLN A 1 181 ? -14.896 -0.935 -1.517 1.00 98.06 181 GLN A N 1
ATOM 1427 C CA . GLN A 1 181 ? -14.660 -2.337 -1.174 1.00 98.06 181 GLN A CA 1
ATOM 1428 C C . GLN A 1 181 ? -14.827 -2.590 0.331 1.00 98.06 181 GLN A C 1
ATOM 1430 O O . GLN A 1 181 ? -15.578 -3.479 0.741 1.00 98.06 181 GLN A O 1
ATOM 1435 N N . VAL A 1 182 ? -14.191 -1.771 1.174 1.00 98.56 182 VAL A N 1
ATOM 1436 C CA . VAL A 1 182 ? -14.284 -1.883 2.635 1.00 98.56 182 VAL A CA 1
ATOM 1437 C C . VAL A 1 182 ? -15.698 -1.570 3.121 1.00 98.56 182 VAL A C 1
ATOM 1439 O O . VAL A 1 182 ? -16.204 -2.245 4.015 1.00 98.56 182 VAL A O 1
ATOM 1442 N N . SER A 1 183 ? -16.382 -0.586 2.530 1.00 98.56 183 SER A N 1
ATOM 1443 C CA . SER A 1 183 ? -17.765 -0.270 2.908 1.00 98.56 183 SER A CA 1
ATOM 1444 C C . SER A 1 183 ? -18.728 -1.414 2.604 1.00 98.56 183 SER A C 1
ATOM 1446 O O . SER A 1 183 ? -19.622 -1.669 3.412 1.00 98.56 183 SER A O 1
ATOM 1448 N N . GLU A 1 184 ? -18.561 -2.096 1.471 1.00 98.31 184 GLU A N 1
ATOM 1449 C CA . GLU A 1 184 ? -19.372 -3.266 1.124 1.00 98.31 184 GLU A CA 1
ATOM 1450 C C . GLU A 1 184 ? -19.097 -4.446 2.059 1.00 98.31 184 GLU A C 1
ATOM 1452 O O . GLU A 1 184 ? -20.028 -5.093 2.550 1.00 98.31 184 GLU A O 1
ATOM 1457 N N . ALA A 1 185 ? -17.826 -4.668 2.400 1.00 98.31 185 ALA A N 1
ATOM 1458 C CA . ALA A 1 185 ? -17.451 -5.708 3.343 1.00 98.31 185 ALA A CA 1
ATOM 1459 C C . ALA A 1 185 ? -17.998 -5.445 4.756 1.00 98.31 185 ALA A C 1
ATOM 1461 O O . ALA A 1 185 ? -18.568 -6.343 5.375 1.00 98.31 185 ALA A O 1
ATOM 1462 N N . ILE A 1 186 ? -17.931 -4.200 5.240 1.00 98.62 186 ILE A N 1
ATOM 1463 C CA . ILE A 1 186 ? -18.532 -3.794 6.520 1.00 98.62 186 ILE A CA 1
ATOM 1464 C C . ILE A 1 186 ? -20.047 -4.043 6.523 1.00 98.62 186 ILE A C 1
ATOM 1466 O O . ILE A 1 186 ? -20.559 -4.623 7.479 1.00 98.62 186 ILE A O 1
ATOM 1470 N N . ARG A 1 187 ? -20.769 -3.658 5.456 1.00 98.12 187 ARG A N 1
ATOM 1471 C CA . ARG A 1 187 ? -22.227 -3.884 5.342 1.00 98.12 187 ARG A CA 1
ATOM 1472 C C . ARG A 1 187 ? -22.607 -5.363 5.414 1.00 98.12 187 ARG A C 1
ATOM 1474 O O . ARG A 1 187 ? -23.679 -5.696 5.912 1.00 98.12 187 ARG A O 1
ATOM 1481 N N . SER A 1 188 ? -21.724 -6.239 4.947 1.00 97.81 188 SER A N 1
ATOM 1482 C CA . SER A 1 188 ? -21.924 -7.689 4.946 1.00 97.81 188 SER A CA 1
ATOM 1483 C C . SER A 1 188 ? -21.654 -8.351 6.305 1.00 97.81 188 SER A C 1
ATOM 1485 O O . SER A 1 188 ? -21.888 -9.550 6.464 1.00 97.81 188 SER A O 1
ATOM 1487 N N . ILE A 1 189 ? -21.172 -7.604 7.306 1.00 98.12 189 ILE A N 1
ATOM 1488 C CA . ILE A 1 189 ? -20.878 -8.110 8.651 1.00 98.12 189 ILE A CA 1
ATOM 1489 C C . ILE A 1 189 ? -21.994 -7.676 9.616 1.00 98.12 189 ILE A C 1
ATOM 1491 O O . ILE A 1 189 ? -22.053 -6.510 10.007 1.00 98.12 189 ILE A O 1
ATOM 1495 N N . PRO A 1 190 ? -22.860 -8.604 10.075 1.00 97.19 190 PRO A N 1
ATOM 1496 C CA . PRO A 1 190 ? -23.925 -8.265 11.012 1.00 97.19 190 PRO A CA 1
ATOM 1497 C C . PRO A 1 190 ? -23.381 -7.670 12.312 1.00 97.19 190 PRO A C 1
ATOM 1499 O O . PRO A 1 190 ? -22.454 -8.216 12.914 1.00 97.19 190 PRO A O 1
ATOM 1502 N N . GLY A 1 191 ? -23.988 -6.565 12.746 1.00 97.56 191 GLY A N 1
ATOM 1503 C CA . GLY A 1 191 ? -23.654 -5.900 14.004 1.00 97.56 191 GLY A CA 1
ATOM 1504 C C . GLY A 1 191 ? -22.294 -5.201 14.017 1.00 97.56 191 GLY A C 1
ATOM 1505 O O . GLY A 1 191 ? -21.771 -4.966 15.102 1.00 97.56 191 GLY A O 1
ATOM 1506 N N . PHE A 1 192 ? -21.695 -4.894 12.859 1.00 98.44 192 PHE A N 1
ATOM 1507 C CA . PHE A 1 192 ? -20.472 -4.091 12.818 1.00 98.44 192 PHE A CA 1
ATOM 1508 C C . PHE A 1 192 ? -20.725 -2.711 13.465 1.00 98.44 192 PHE A C 1
ATOM 1510 O O . PHE A 1 192 ? -21.638 -2.018 13.022 1.00 98.44 192 PHE A O 1
ATOM 1517 N N . PRO A 1 193 ? -19.958 -2.289 14.491 1.00 98.44 193 PRO A N 1
ATOM 1518 C CA . PRO A 1 193 ? -20.229 -1.028 15.182 1.00 98.44 193 PRO A CA 1
ATOM 1519 C C . PRO A 1 193 ? -20.041 0.201 14.281 1.00 98.44 193 PRO A C 1
ATOM 1521 O O . PRO A 1 193 ? -18.968 0.384 13.701 1.00 98.44 193 PRO A O 1
ATOM 1524 N N . ASP A 1 194 ? -21.047 1.076 14.221 1.00 98.00 194 ASP A N 1
ATOM 1525 C CA . ASP A 1 194 ? -21.058 2.244 13.327 1.00 98.00 194 ASP A CA 1
ATOM 1526 C C . ASP A 1 194 ? -19.895 3.211 13.589 1.00 98.00 194 ASP A C 1
ATOM 1528 O O . ASP A 1 194 ? -19.206 3.626 12.658 1.00 98.00 194 ASP A O 1
ATOM 1532 N N . GLU A 1 195 ? -19.614 3.523 14.856 1.00 98.00 195 GLU A N 1
ATOM 1533 C CA . GLU A 1 195 ? -18.507 4.413 15.241 1.00 98.00 195 GLU A CA 1
ATOM 1534 C C . GLU A 1 195 ? -17.155 3.873 14.759 1.00 98.00 195 GLU A C 1
ATOM 1536 O O . GLU A 1 195 ? -16.327 4.606 14.219 1.00 98.00 195 GLU A O 1
ATOM 1541 N N . LYS A 1 196 ? -16.956 2.556 14.872 1.00 98.25 196 LYS A N 1
ATOM 1542 C CA . LYS A 1 196 ? -15.746 1.881 14.401 1.00 98.25 196 LYS A CA 1
ATOM 1543 C C . LYS A 1 196 ? -15.648 1.906 12.880 1.00 98.25 196 LYS A C 1
ATOM 1545 O O . LYS A 1 196 ? -14.565 2.128 12.345 1.00 98.25 196 LYS A O 1
ATOM 1550 N N . ALA A 1 197 ? -16.766 1.711 12.180 1.00 98.56 197 ALA A N 1
ATOM 1551 C CA . ALA A 1 197 ? -16.807 1.814 10.726 1.00 98.56 197 ALA A CA 1
ATOM 1552 C C . ALA A 1 197 ? -16.438 3.229 10.259 1.00 98.56 197 ALA A C 1
ATOM 1554 O O . ALA A 1 197 ? -15.692 3.371 9.294 1.00 98.56 197 ALA A O 1
ATOM 1555 N N . ILE A 1 198 ? -16.915 4.268 10.951 1.00 98.56 198 ILE A N 1
ATOM 1556 C CA . ILE A 1 198 ? -16.556 5.663 10.666 1.00 98.56 198 ILE A CA 1
ATOM 1557 C C . ILE A 1 198 ? -15.055 5.887 10.875 1.00 98.56 198 ILE A C 1
ATOM 1559 O O . ILE A 1 198 ? -14.397 6.419 9.985 1.00 98.56 198 ILE A O 1
ATOM 1563 N N . LEU A 1 199 ? -14.499 5.447 12.008 1.00 98.50 199 LEU A N 1
ATOM 1564 C CA . LEU A 1 199 ? -13.075 5.618 12.317 1.00 98.50 199 LEU A CA 1
ATOM 1565 C C . LEU A 1 199 ? -12.163 4.871 11.337 1.00 98.50 199 LEU A C 1
ATOM 1567 O O . LEU A 1 199 ? -11.160 5.431 10.898 1.00 98.50 199 LEU A O 1
ATOM 1571 N N . LEU A 1 200 ? -12.521 3.642 10.954 1.00 98.75 200 LEU A N 1
ATOM 1572 C CA . LEU A 1 200 ? -11.773 2.890 9.948 1.00 98.75 200 LEU A CA 1
ATOM 1573 C C . LEU A 1 200 ? -11.843 3.573 8.581 1.00 98.75 200 LEU A C 1
ATOM 1575 O O . LEU A 1 200 ? -10.818 3.756 7.941 1.00 98.75 200 LEU A O 1
ATOM 1579 N N . LYS A 1 201 ? -13.024 4.013 8.140 1.00 98.62 201 LYS A N 1
ATOM 1580 C CA . LYS A 1 201 ? -13.142 4.744 6.870 1.00 98.62 201 LYS A CA 1
ATOM 1581 C C . LYS A 1 201 ? -12.336 6.035 6.895 1.00 98.62 201 LYS A C 1
ATOM 1583 O O . LYS A 1 201 ? -11.674 6.326 5.909 1.00 98.62 201 LYS A O 1
ATOM 1588 N N . HIS A 1 202 ? -12.342 6.762 8.015 1.00 98.50 202 HIS A N 1
ATOM 1589 C CA . HIS A 1 202 ? -11.515 7.954 8.209 1.00 98.50 202 HIS A CA 1
ATOM 1590 C C . HIS A 1 202 ? -10.021 7.642 8.087 1.00 98.50 202 HIS A C 1
ATOM 1592 O O . HIS A 1 202 ? -9.303 8.406 7.450 1.00 98.50 202 HIS A O 1
ATOM 1598 N N . LEU A 1 203 ? -9.548 6.525 8.653 1.00 97.88 203 LEU A N 1
ATOM 1599 C CA . LEU A 1 203 ? -8.163 6.070 8.477 1.00 97.88 203 LEU A CA 1
ATOM 1600 C C . LEU A 1 203 ? -7.811 5.925 6.995 1.00 97.88 203 LEU A C 1
ATOM 1602 O O . LEU A 1 203 ? -6.818 6.501 6.5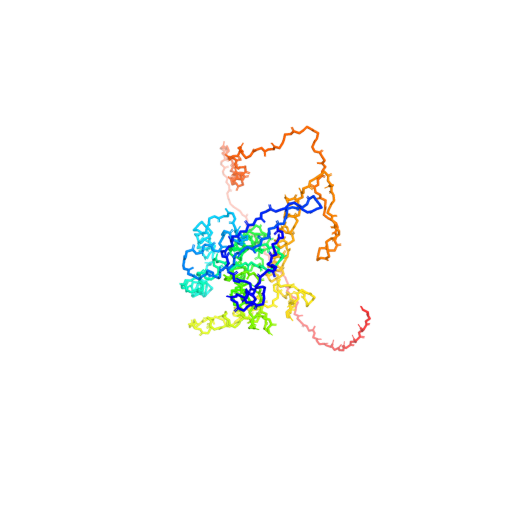64 1.00 97.88 203 LEU A O 1
ATOM 1606 N N . LEU A 1 204 ? -8.658 5.235 6.228 1.00 98.12 204 LEU A N 1
ATOM 1607 C CA . LEU A 1 204 ? -8.452 5.017 4.795 1.00 98.12 204 LEU A CA 1
ATOM 1608 C C . LEU A 1 204 ? -8.477 6.341 4.023 1.00 98.12 204 LEU A C 1
ATOM 1610 O O . LEU A 1 204 ? -7.495 6.718 3.408 1.00 98.12 204 LEU A O 1
ATOM 1614 N N . ILE A 1 205 ? -9.519 7.163 4.150 1.00 97.56 205 ILE A N 1
ATOM 1615 C CA . ILE A 1 205 ? -9.614 8.405 3.357 1.00 97.56 205 ILE A CA 1
ATOM 1616 C C . ILE A 1 205 ? -8.666 9.531 3.802 1.00 97.56 205 ILE A C 1
ATOM 1618 O O . ILE A 1 205 ? -8.716 10.627 3.241 1.00 97.56 205 ILE A O 1
ATOM 1622 N N . SER A 1 206 ? -7.857 9.314 4.841 1.00 97.38 206 SER A N 1
ATOM 1623 C CA . SER A 1 206 ? -6.904 10.308 5.343 1.00 97.38 206 SER A CA 1
ATOM 1624 C C . SER A 1 206 ? -5.446 9.859 5.318 1.00 97.38 206 SER A C 1
ATOM 1626 O O . SER A 1 206 ? -4.584 10.650 5.707 1.00 97.38 206 SER A O 1
ATOM 1628 N N . HIS A 1 207 ? -5.143 8.635 4.867 1.00 95.69 207 HIS A N 1
ATOM 1629 C CA . HIS A 1 207 ? -3.801 8.055 4.993 1.00 95.69 207 HIS A CA 1
ATOM 1630 C C . HIS A 1 207 ? -2.736 8.806 4.173 1.00 95.69 207 HIS A C 1
ATOM 1632 O O . HIS A 1 207 ? -1.597 8.925 4.611 1.00 95.69 207 HIS A O 1
ATOM 1638 N N . HIS A 1 208 ? -3.115 9.453 3.067 1.00 91.19 208 HIS A N 1
ATOM 1639 C CA . HIS A 1 208 ? -2.231 10.362 2.328 1.00 91.19 208 HIS A CA 1
ATOM 1640 C C . HIS A 1 208 ? -1.976 11.703 3.043 1.00 91.19 208 HIS A C 1
ATOM 1642 O O . HIS A 1 208 ? -1.129 12.484 2.619 1.00 91.19 208 HIS A O 1
ATOM 1648 N N . GLY A 1 209 ? -2.685 12.032 4.123 1.00 88.19 209 GLY A N 1
ATOM 1649 C CA . GLY A 1 209 ? -2.352 13.146 5.015 1.00 88.19 209 GLY A CA 1
ATOM 1650 C C . GLY A 1 209 ? -2.813 14.535 4.580 1.00 88.19 209 GLY A C 1
ATOM 1651 O O . GLY A 1 209 ? -3.298 15.315 5.404 1.00 88.19 209 GLY A O 1
ATOM 1652 N N . LYS A 1 210 ? -2.630 14.882 3.302 1.00 85.00 210 LYS A N 1
ATOM 1653 C CA . LYS A 1 210 ? -2.913 16.215 2.746 1.00 85.00 210 LYS A CA 1
ATOM 1654 C C . LYS A 1 210 ? -3.531 16.129 1.356 1.00 85.00 210 LYS A C 1
ATOM 1656 O O . LYS A 1 210 ? -3.231 15.218 0.590 1.00 85.00 210 LYS A O 1
ATOM 1661 N N . GLU A 1 211 ? -4.317 17.141 1.004 1.00 80.94 211 GLU A N 1
ATOM 1662 C CA . GLU A 1 211 ? -4.931 17.283 -0.326 1.00 80.94 211 GLU A CA 1
ATOM 1663 C C . GLU A 1 211 ? -3.884 17.297 -1.450 1.00 80.94 211 GLU A C 1
ATOM 1665 O O . GLU A 1 211 ? -4.083 16.692 -2.497 1.00 80.94 211 GLU A O 1
ATOM 1670 N N . GLU A 1 212 ? -2.718 17.904 -1.206 1.00 80.94 212 GLU A N 1
ATOM 1671 C CA . GLU A 1 212 ? -1.573 17.938 -2.133 1.00 80.94 212 GLU A CA 1
ATOM 1672 C C . GLU A 1 212 ? -1.022 16.539 -2.454 1.00 80.94 212 GLU A C 1
ATOM 1674 O O . GLU A 1 212 ? -0.409 16.334 -3.501 1.00 80.94 212 GLU A O 1
ATOM 1679 N N . PHE A 1 213 ? -1.235 15.579 -1.551 1.00 77.12 213 PHE A N 1
ATOM 1680 C CA . PHE A 1 213 ? -0.875 14.173 -1.725 1.00 77.12 213 PHE A CA 1
ATOM 1681 C C . PHE A 1 213 ? -2.064 13.344 -2.239 1.00 77.12 213 PHE A C 1
ATOM 1683 O O . PHE A 1 213 ? -1.954 12.134 -2.390 1.00 77.12 213 PHE A O 1
ATOM 1690 N N . GLY A 1 214 ? -3.195 13.980 -2.557 1.00 80.06 214 GLY A N 1
ATOM 1691 C CA . GLY A 1 214 ? -4.410 13.324 -3.040 1.00 80.06 214 GLY A CA 1
ATOM 1692 C C . GLY A 1 214 ? -5.348 12.838 -1.935 1.00 80.06 214 GLY A C 1
ATOM 1693 O O . GLY A 1 214 ? -6.317 12.156 -2.248 1.00 80.06 214 GLY A O 1
ATOM 1694 N N . SER A 1 215 ? -5.092 13.185 -0.667 1.00 88.31 215 SER A N 1
ATOM 1695 C CA . SER A 1 215 ? -5.958 12.813 0.460 1.00 88.31 215 SER A CA 1
ATOM 1696 C C . SER A 1 215 ? -7.273 13.603 0.432 1.00 88.31 215 SER A C 1
ATOM 1698 O O . SER A 1 215 ? -7.212 14.836 0.463 1.00 88.31 215 SER A O 1
ATOM 1700 N N . PRO A 1 216 ? -8.453 12.952 0.443 1.00 91.94 216 PRO A N 1
ATOM 1701 C CA . PRO A 1 216 ? -9.740 13.642 0.552 1.00 91.94 216 PRO A CA 1
ATOM 1702 C C . PRO A 1 216 ? -9.873 14.512 1.805 1.00 91.94 216 PRO A C 1
ATOM 1704 O O . PRO A 1 216 ? -10.463 15.589 1.758 1.00 91.94 216 PRO A O 1
ATOM 1707 N N . VAL A 1 217 ? -9.344 14.036 2.936 1.00 94.81 217 VAL A N 1
ATOM 1708 C CA . VAL A 1 217 ? -9.347 14.755 4.215 1.00 94.81 217 VAL A CA 1
ATOM 1709 C C . VAL A 1 217 ? -8.016 14.571 4.942 1.00 94.81 217 VAL A C 1
ATOM 1711 O O . VAL A 1 217 ? -7.241 13.665 4.638 1.00 94.81 217 VAL A O 1
ATOM 1714 N N . LYS A 1 218 ? -7.737 15.433 5.924 1.00 96.12 218 LYS A N 1
ATOM 1715 C CA . LYS A 1 218 ? -6.557 15.301 6.793 1.00 96.12 218 LYS A CA 1
ATOM 1716 C C . LYS A 1 218 ? -6.798 14.262 7.898 1.00 96.12 218 LYS A C 1
ATOM 1718 O O . LYS A 1 218 ? -7.948 14.059 8.292 1.00 96.12 218 LYS A O 1
ATOM 1723 N N . PRO A 1 219 ? -5.744 13.654 8.465 1.00 97.00 219 PRO A N 1
ATOM 1724 C CA . PRO A 1 219 ? -5.850 12.867 9.683 1.00 97.00 219 PRO A CA 1
ATOM 1725 C C . PRO A 1 219 ? -6.423 13.708 10.831 1.00 97.00 219 PRO A C 1
ATOM 1727 O O . PRO A 1 219 ? -5.940 14.807 11.099 1.00 97.00 219 PRO A O 1
ATOM 1730 N N . MET A 1 220 ? -7.452 13.194 11.511 1.00 96.50 220 MET A N 1
ATOM 1731 C CA . MET A 1 220 ? -8.170 13.893 12.595 1.00 96.50 220 MET A CA 1
ATOM 1732 C C . MET A 1 220 ? -8.141 13.111 13.911 1.00 96.50 220 MET A C 1
ATOM 1734 O O . MET A 1 220 ? -8.725 13.528 14.905 1.00 96.50 220 MET A O 1
ATOM 1738 N N . THR A 1 221 ? -7.447 11.974 13.927 1.00 96.81 221 THR A N 1
ATOM 1739 C CA . THR A 1 221 ? -7.216 11.151 15.113 1.00 96.81 221 THR A CA 1
ATOM 1740 C C . THR A 1 221 ? -5.727 10.855 15.219 1.00 96.81 221 THR A C 1
ATOM 1742 O O . THR A 1 221 ? -5.015 10.868 14.211 1.00 96.81 221 THR A O 1
ATOM 1745 N N . LEU A 1 222 ? -5.242 10.567 16.429 1.00 96.50 222 LEU A N 1
ATOM 1746 C CA . LEU A 1 222 ? -3.842 10.186 16.626 1.00 96.50 222 LEU A CA 1
ATOM 1747 C C . LEU A 1 222 ? -3.499 8.905 15.849 1.00 96.50 222 LEU A C 1
ATOM 1749 O O . LEU A 1 222 ? -2.450 8.838 15.216 1.00 96.50 222 LEU A O 1
ATOM 1753 N N . THR A 1 223 ? -4.417 7.935 15.824 1.00 97.81 223 THR A N 1
ATOM 1754 C CA . THR A 1 223 ? -4.297 6.712 15.020 1.00 97.81 223 THR A CA 1
ATOM 1755 C C . THR A 1 223 ? -4.102 7.027 13.535 1.00 97.81 223 THR A C 1
ATOM 1757 O O . THR A 1 223 ? -3.182 6.496 12.919 1.00 97.81 223 THR A O 1
ATOM 1760 N N . ALA A 1 224 ? -4.910 7.929 12.964 1.00 97.62 224 ALA A N 1
ATOM 1761 C CA . ALA A 1 224 ? -4.794 8.301 11.553 1.00 97.62 224 ALA A CA 1
ATOM 1762 C C . ALA A 1 224 ? -3.533 9.104 11.254 1.00 97.62 224 ALA A C 1
ATOM 1764 O O . ALA A 1 224 ? -2.915 8.920 10.209 1.00 97.62 224 ALA A O 1
ATOM 1765 N N . LEU A 1 225 ? -3.122 9.965 12.186 1.00 96.88 225 LEU A N 1
ATOM 1766 C CA . LEU A 1 225 ? -1.877 10.706 12.056 1.00 96.88 225 LEU A CA 1
ATOM 1767 C C . LEU A 1 225 ? -0.682 9.750 12.016 1.00 96.88 225 LEU A C 1
ATOM 1769 O O . LEU A 1 225 ? 0.193 9.913 11.174 1.00 96.88 225 LEU A O 1
ATOM 1773 N N . ILE A 1 226 ? -0.650 8.751 12.901 1.00 97.62 226 ILE A N 1
ATOM 1774 C CA . ILE A 1 226 ? 0.427 7.759 12.934 1.00 97.62 226 ILE A CA 1
ATOM 1775 C C . ILE A 1 226 ? 0.430 6.922 11.660 1.00 97.62 226 ILE A C 1
ATOM 1777 O O . ILE A 1 226 ? 1.499 6.764 11.082 1.00 97.62 226 ILE A O 1
ATOM 1781 N N . LEU A 1 227 ? -0.730 6.438 11.202 1.00 98.19 227 LEU A N 1
ATOM 1782 C CA . LEU A 1 227 ? -0.821 5.679 9.951 1.00 98.19 227 LEU A CA 1
ATOM 1783 C C . LEU A 1 227 ? -0.218 6.471 8.785 1.00 98.19 227 LEU A C 1
ATOM 1785 O O . LEU A 1 227 ? 0.711 5.990 8.146 1.00 98.19 227 LEU A O 1
ATOM 1789 N N . HIS A 1 228 ? -0.673 7.711 8.590 1.00 97.31 228 HIS A N 1
ATOM 1790 C CA . HIS A 1 228 ? -0.153 8.594 7.548 1.00 97.31 228 HIS A CA 1
ATOM 1791 C C . HIS A 1 228 ? 1.367 8.800 7.654 1.00 97.31 228 HIS A C 1
ATOM 1793 O O . HIS A 1 228 ? 2.086 8.719 6.662 1.00 97.31 228 HIS A O 1
ATOM 1799 N N . MET A 1 229 ? 1.876 9.064 8.860 1.00 97.19 229 MET A N 1
ATOM 1800 C CA . MET A 1 229 ? 3.307 9.309 9.060 1.00 97.19 229 MET A CA 1
ATOM 1801 C C . MET A 1 229 ? 4.155 8.063 8.795 1.00 97.19 229 MET A C 1
ATOM 1803 O O . MET A 1 229 ? 5.284 8.192 8.326 1.00 97.19 229 MET A O 1
ATOM 1807 N N . MET A 1 230 ? 3.648 6.870 9.121 1.00 97.81 230 MET A N 1
ATOM 1808 C CA . MET A 1 230 ? 4.358 5.616 8.857 1.00 97.81 230 MET A CA 1
ATOM 1809 C C . MET A 1 230 ? 4.342 5.260 7.373 1.00 97.81 230 MET A C 1
ATOM 1811 O O . MET A 1 230 ? 5.372 4.831 6.861 1.00 97.81 230 MET A O 1
ATOM 1815 N N . ASP A 1 231 ? 3.230 5.505 6.684 1.00 96.81 231 ASP A N 1
ATOM 1816 C CA . ASP A 1 231 ? 3.111 5.313 5.238 1.00 96.81 231 ASP A CA 1
ATOM 1817 C C . ASP A 1 231 ? 4.067 6.240 4.464 1.00 96.81 231 ASP A C 1
ATOM 1819 O O . ASP A 1 231 ? 4.936 5.792 3.711 1.00 96.81 231 ASP A O 1
ATOM 1823 N N . ASP A 1 232 ? 4.032 7.542 4.764 1.00 94.69 232 ASP A N 1
ATOM 1824 C CA . ASP A 1 232 ? 4.932 8.524 4.151 1.00 94.69 232 ASP A CA 1
ATOM 1825 C C . ASP A 1 232 ? 6.415 8.220 4.445 1.00 94.69 232 ASP A C 1
ATOM 1827 O O . ASP A 1 232 ? 7.281 8.379 3.574 1.00 94.69 232 ASP A O 1
ATOM 1831 N N . LEU A 1 233 ? 6.723 7.741 5.657 1.00 95.88 233 LEU A N 1
ATOM 1832 C CA . LEU A 1 233 ? 8.068 7.301 6.019 1.00 95.88 233 LEU A CA 1
ATOM 1833 C C . LEU A 1 233 ? 8.511 6.090 5.193 1.00 95.88 233 LEU A C 1
ATOM 1835 O O . LEU A 1 233 ? 9.648 6.092 4.711 1.00 95.88 233 LEU A O 1
ATOM 1839 N N . ASP A 1 234 ? 7.660 5.077 5.034 1.00 95.56 234 ASP A N 1
ATOM 1840 C CA . ASP A 1 234 ? 7.964 3.872 4.259 1.00 95.56 234 ASP A CA 1
ATOM 1841 C C . ASP A 1 234 ? 8.240 4.222 2.791 1.00 95.56 234 ASP A C 1
ATOM 1843 O O . ASP A 1 234 ? 9.336 3.972 2.271 1.00 95.56 234 ASP A O 1
ATOM 1847 N N . ALA A 1 235 ? 7.310 4.951 2.169 1.00 91.69 235 ALA A N 1
ATOM 1848 C CA . ALA A 1 235 ? 7.399 5.402 0.786 1.00 91.69 235 ALA A CA 1
ATOM 1849 C C . ALA A 1 235 ? 8.684 6.205 0.511 1.00 91.69 235 ALA A C 1
ATOM 1851 O O . ALA A 1 235 ? 9.385 5.985 -0.493 1.00 91.69 235 ALA A O 1
ATOM 1852 N N . LYS A 1 236 ? 9.040 7.138 1.405 1.00 92.75 236 LYS A N 1
ATOM 1853 C CA . LYS A 1 236 ? 10.272 7.935 1.288 1.00 92.75 236 LYS A CA 1
ATOM 1854 C C . LYS A 1 236 ? 11.515 7.091 1.525 1.00 92.75 236 LYS A C 1
ATOM 1856 O O . LYS A 1 236 ? 12.461 7.191 0.742 1.00 92.75 236 LYS A O 1
ATOM 1861 N N . SER A 1 237 ? 11.516 6.244 2.550 1.00 92.75 237 SER A N 1
ATOM 1862 C CA . SER A 1 237 ? 12.657 5.388 2.889 1.00 92.75 237 SER A CA 1
ATOM 1863 C C . SER A 1 237 ? 12.989 4.429 1.752 1.00 92.75 237 SER A C 1
ATOM 1865 O O . SER A 1 237 ? 14.153 4.318 1.361 1.00 92.75 237 SER A O 1
ATOM 1867 N N . GLN A 1 238 ? 11.976 3.803 1.153 1.00 90.69 238 GLN A N 1
ATOM 1868 C CA . GLN A 1 238 ? 12.173 2.915 0.015 1.00 90.69 238 GLN A CA 1
ATOM 1869 C C . GLN A 1 238 ? 12.680 3.666 -1.219 1.00 90.69 238 GLN A C 1
ATOM 1871 O O . GLN A 1 238 ? 13.565 3.184 -1.928 1.00 90.69 238 GLN A O 1
ATOM 1876 N N . THR A 1 239 ? 12.176 4.880 -1.455 1.00 89.88 239 THR A N 1
ATOM 1877 C CA . THR A 1 239 ? 12.672 5.746 -2.534 1.00 89.88 239 THR A CA 1
ATOM 1878 C C . THR A 1 239 ? 14.157 6.085 -2.336 1.00 89.88 239 THR A C 1
ATOM 1880 O O . THR A 1 239 ? 14.939 5.992 -3.283 1.00 89.88 239 THR A O 1
ATOM 1883 N N . PHE A 1 240 ? 14.573 6.415 -1.108 1.00 91.06 240 PHE A N 1
ATOM 1884 C CA . PHE A 1 240 ? 15.979 6.657 -0.767 1.00 91.06 240 PHE A CA 1
ATOM 1885 C C . PHE A 1 240 ? 16.849 5.417 -0.990 1.00 91.06 240 PHE A C 1
ATOM 1887 O O . PHE A 1 240 ? 17.878 5.513 -1.660 1.00 91.06 240 PHE A O 1
ATOM 1894 N N . ARG A 1 241 ? 16.432 4.251 -0.478 1.00 88.75 241 ARG A N 1
ATOM 1895 C CA . ARG A 1 241 ? 17.164 2.985 -0.660 1.00 88.75 241 ARG A CA 1
ATOM 1896 C C . ARG A 1 241 ? 17.374 2.671 -2.138 1.00 88.75 241 ARG A C 1
ATOM 1898 O O . ARG A 1 241 ? 18.508 2.449 -2.551 1.00 88.75 241 ARG A O 1
ATOM 1905 N N . GLY A 1 242 ? 16.318 2.772 -2.947 1.00 86.81 242 GLY A N 1
ATOM 1906 C CA . GLY A 1 242 ? 16.399 2.536 -4.390 1.00 86.81 242 GLY A CA 1
ATOM 1907 C C . GLY A 1 242 ? 17.386 3.465 -5.108 1.00 86.81 242 GLY A C 1
ATOM 1908 O O . GLY A 1 242 ? 18.109 3.023 -5.999 1.00 86.81 242 GLY A O 1
ATOM 1909 N N . MET A 1 243 ? 17.480 4.738 -4.705 1.00 86.56 243 MET A N 1
ATOM 1910 C CA . MET A 1 243 ? 18.450 5.682 -5.283 1.00 86.56 243 MET A CA 1
ATOM 1911 C C . MET A 1 243 ? 19.894 5.400 -4.881 1.00 86.56 243 MET A C 1
ATOM 1913 O O . MET A 1 243 ? 20.804 5.644 -5.675 1.00 86.56 243 MET A O 1
ATOM 1917 N N . ILE A 1 244 ? 20.108 4.924 -3.654 1.00 86.75 244 ILE A N 1
ATOM 1918 C CA . ILE A 1 244 ? 21.435 4.565 -3.151 1.00 86.75 244 ILE A CA 1
ATOM 1919 C C . ILE A 1 244 ? 21.909 3.285 -3.850 1.00 86.75 244 ILE A C 1
ATOM 1921 O O . ILE A 1 244 ? 22.989 3.271 -4.435 1.00 86.75 244 ILE A O 1
ATOM 1925 N N . GLU A 1 245 ? 21.077 2.242 -3.880 1.00 83.50 245 GLU A N 1
ATOM 1926 C CA . GLU A 1 245 ? 21.408 0.942 -4.480 1.00 83.50 245 GLU A CA 1
ATOM 1927 C C . GLU A 1 245 ? 21.536 0.995 -6.009 1.00 83.50 245 GLU A C 1
ATOM 1929 O O . GLU A 1 245 ? 22.397 0.332 -6.585 1.00 83.50 245 GLU A O 1
ATOM 1934 N N . GLY A 1 246 ? 20.701 1.793 -6.682 1.00 75.38 246 GLY A N 1
ATOM 1935 C CA . GLY A 1 246 ? 20.701 1.927 -8.141 1.00 75.38 246 GLY A CA 1
ATOM 1936 C C . GLY A 1 246 ? 21.832 2.794 -8.702 1.00 75.38 246 GLY A C 1
ATOM 1937 O O . GLY A 1 246 ? 21.951 2.934 -9.921 1.00 75.38 246 GLY A O 1
ATOM 1938 N N . SER A 1 247 ? 22.648 3.411 -7.844 1.00 69.50 247 SER A N 1
ATOM 1939 C CA . SER A 1 247 ? 23.707 4.314 -8.281 1.00 69.50 247 SER A CA 1
ATOM 1940 C C . SER A 1 247 ? 24.904 3.552 -8.865 1.00 69.50 247 SER A C 1
ATOM 1942 O O . SER A 1 247 ? 25.554 2.744 -8.210 1.00 69.50 247 SER A O 1
ATOM 1944 N N . GLN A 1 248 ? 25.186 3.803 -10.145 1.00 63.16 248 GLN A N 1
ATOM 1945 C CA . GLN A 1 248 ? 26.349 3.273 -10.856 1.00 63.16 248 GLN A CA 1
ATOM 1946 C C . GLN A 1 248 ? 27.382 4.402 -10.983 1.00 63.16 248 GLN A C 1
ATOM 1948 O O . GLN A 1 248 ? 27.143 5.368 -11.705 1.00 63.16 248 GLN A O 1
ATOM 1953 N N . GLY A 1 249 ? 28.508 4.299 -10.273 1.00 65.56 249 GLY A N 1
ATOM 1954 C CA . GLY A 1 249 ? 29.616 5.267 -10.319 1.00 65.56 249 GLY A CA 1
ATOM 1955 C C . GLY A 1 249 ? 29.949 5.906 -8.966 1.00 65.56 249 GLY A C 1
ATOM 1956 O O . GLY A 1 249 ? 29.227 5.727 -7.992 1.00 65.56 249 GLY A O 1
ATOM 1957 N N . ASP A 1 250 ? 31.039 6.676 -8.917 1.00 69.06 250 ASP A N 1
ATOM 1958 C CA . ASP A 1 250 ? 31.554 7.321 -7.691 1.00 69.06 250 ASP A CA 1
ATOM 1959 C C . ASP A 1 250 ? 30.846 8.651 -7.343 1.00 69.06 250 ASP A C 1
ATOM 1961 O O . ASP A 1 250 ? 31.307 9.433 -6.503 1.00 69.06 250 ASP A O 1
ATOM 1965 N N . GLU A 1 251 ? 29.717 8.946 -7.994 1.00 80.75 251 GLU A N 1
ATOM 1966 C CA . GLU A 1 251 ? 28.933 10.149 -7.718 1.00 80.75 251 GLU A CA 1
ATOM 1967 C C . GLU A 1 251 ? 28.264 10.062 -6.345 1.00 80.75 251 GLU A C 1
ATOM 1969 O O . GLU A 1 251 ? 27.397 9.225 -6.104 1.00 80.75 251 GLU A O 1
ATOM 1974 N N . A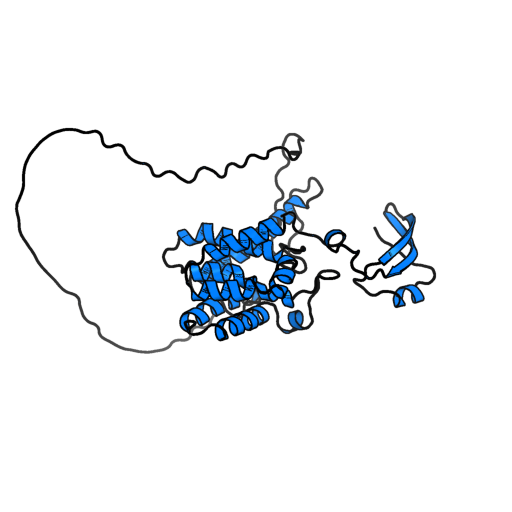RG A 1 252 ? 28.614 10.991 -5.453 1.00 88.00 252 ARG A N 1
ATOM 1975 C CA . ARG A 1 252 ? 28.125 11.015 -4.062 1.00 88.00 252 ARG A CA 1
ATOM 1976 C C . ARG A 1 252 ? 26.704 11.545 -3.899 1.00 88.00 252 ARG A C 1
ATOM 1978 O O . ARG A 1 252 ? 26.111 11.383 -2.838 1.00 88.00 252 ARG A O 1
ATOM 1985 N N . TRP A 1 253 ? 26.172 12.208 -4.917 1.00 90.50 253 TRP A N 1
ATOM 1986 C CA . TRP A 1 253 ? 24.853 12.832 -4.888 1.00 90.50 253 TRP A CA 1
ATOM 1987 C C . TRP A 1 253 ? 23.998 12.298 -6.033 1.00 90.50 253 TRP A C 1
ATOM 1989 O O . TRP A 1 253 ? 24.510 11.908 -7.084 1.00 90.50 253 TRP A O 1
ATOM 1999 N N . SER A 1 254 ? 22.686 12.224 -5.830 1.00 89.56 254 SER A N 1
ATOM 2000 C CA . SER A 1 254 ? 21.730 12.024 -6.918 1.00 89.56 254 SER A CA 1
ATOM 2001 C C . SER A 1 254 ? 21.545 13.313 -7.723 1.00 89.56 254 SER A C 1
ATOM 2003 O O . SER A 1 254 ? 21.879 14.402 -7.258 1.00 89.56 254 SER A O 1
ATOM 2005 N N . ALA A 1 255 ? 20.919 13.213 -8.897 1.00 88.44 255 ALA A N 1
ATOM 2006 C CA . ALA A 1 255 ? 20.226 14.364 -9.470 1.00 88.44 255 ALA A CA 1
ATOM 2007 C C . ALA A 1 255 ? 19.107 14.839 -8.518 1.00 88.44 255 ALA A C 1
ATOM 2009 O O . ALA A 1 255 ? 18.656 14.077 -7.654 1.00 88.44 255 ALA A O 1
ATOM 2010 N N . TYR A 1 256 ? 18.655 16.086 -8.671 1.00 90.00 256 TYR A N 1
ATOM 2011 C CA . TYR A 1 256 ? 17.561 16.621 -7.858 1.00 90.00 256 TYR A CA 1
ATOM 2012 C C . TYR A 1 256 ? 16.298 15.775 -8.041 1.00 90.00 256 TYR A C 1
ATOM 2014 O O . TYR A 1 256 ? 15.849 15.557 -9.169 1.00 90.00 256 TYR A O 1
ATOM 2022 N N . HIS A 1 257 ? 15.721 15.291 -6.941 1.00 89.69 257 HIS A N 1
ATOM 2023 C CA . HIS A 1 257 ? 14.541 14.445 -7.000 1.00 89.69 257 HIS A CA 1
ATOM 2024 C C . HIS A 1 257 ? 13.270 15.245 -6.716 1.00 89.69 257 HIS A C 1
ATOM 2026 O O . HIS A 1 257 ? 12.961 15.564 -5.569 1.00 89.69 257 HIS A O 1
ATOM 2032 N N . ASN A 1 258 ? 12.486 15.504 -7.765 1.00 86.56 258 ASN A N 1
ATOM 2033 C CA . ASN A 1 258 ? 11.317 16.383 -7.702 1.00 86.56 258 ASN A CA 1
ATOM 2034 C C . ASN A 1 258 ? 10.291 15.982 -6.636 1.00 86.56 258 ASN A C 1
ATOM 2036 O O . ASN A 1 258 ? 9.802 16.847 -5.927 1.00 86.56 258 ASN A O 1
ATOM 2040 N N . ARG A 1 259 ? 9.950 14.701 -6.454 1.00 82.50 259 ARG A N 1
ATOM 2041 C CA . ARG A 1 259 ? 8.931 14.355 -5.437 1.00 82.50 259 ARG A CA 1
ATOM 2042 C C . ARG A 1 259 ? 9.449 14.428 -4.003 1.00 82.50 259 ARG A C 1
ATOM 2044 O O . ARG A 1 259 ? 8.673 14.662 -3.091 1.00 82.50 259 ARG A O 1
ATOM 2051 N N . LEU A 1 260 ? 10.758 14.254 -3.811 1.00 87.75 260 LEU A N 1
ATOM 2052 C CA . LEU A 1 260 ? 11.390 14.398 -2.495 1.00 87.75 260 LEU A CA 1
ATOM 2053 C C . LEU A 1 260 ? 11.829 15.844 -2.219 1.00 87.75 260 LEU A C 1
ATOM 2055 O O . LEU A 1 260 ? 12.238 16.133 -1.098 1.00 87.75 260 LEU A O 1
ATOM 2059 N N . GLN A 1 261 ? 11.782 16.711 -3.238 1.00 90.25 261 GLN A N 1
ATOM 2060 C CA . GLN A 1 261 ? 12.232 18.105 -3.217 1.00 90.25 261 GLN A CA 1
ATOM 2061 C C . GLN A 1 261 ? 13.667 18.281 -2.681 1.00 90.25 261 GLN A C 1
ATOM 2063 O O . GLN A 1 261 ? 13.995 19.289 -2.057 1.00 90.25 261 GLN A O 1
ATOM 2068 N N . GLN A 1 262 ? 14.547 17.305 -2.927 1.00 92.94 262 GLN A N 1
ATOM 2069 C CA . GLN A 1 262 ? 15.917 17.307 -2.408 1.00 92.94 262 GLN A CA 1
ATOM 2070 C C . GLN A 1 262 ? 16.878 16.489 -3.280 1.00 92.94 262 GLN A C 1
ATOM 2072 O O . GLN A 1 262 ? 16.463 15.688 -4.122 1.00 92.94 262 GLN A O 1
ATOM 2077 N N . PHE A 1 263 ? 18.177 16.684 -3.050 1.00 93.25 263 PHE A N 1
ATOM 2078 C CA . PHE A 1 263 ? 19.228 15.778 -3.512 1.00 93.25 263 PHE A CA 1
ATOM 2079 C C . PHE A 1 263 ? 19.421 14.659 -2.484 1.00 93.25 263 PHE A C 1
ATOM 2081 O O . PHE A 1 263 ? 19.379 14.914 -1.281 1.00 93.25 263 PHE A O 1
ATOM 2088 N N . VAL A 1 264 ? 19.674 13.434 -2.943 1.00 91.81 264 VAL A N 1
ATOM 2089 C CA . VAL A 1 264 ? 19.963 12.287 -2.077 1.00 91.81 264 VAL A CA 1
ATOM 2090 C C . VAL A 1 264 ? 21.467 12.071 -2.000 1.00 91.81 264 VAL A C 1
ATOM 2092 O O . VAL A 1 264 ? 22.147 11.960 -3.023 1.00 91.81 264 VAL A O 1
ATOM 2095 N N . PHE A 1 265 ? 21.984 12.006 -0.776 1.00 91.50 265 PHE A N 1
ATOM 2096 C CA . PHE A 1 265 ? 23.371 11.647 -0.517 1.00 91.50 265 PHE A CA 1
ATOM 2097 C C . PHE A 1 265 ? 23.539 10.124 -0.565 1.00 91.50 265 PHE A C 1
ATOM 2099 O O . PHE A 1 265 ? 22.855 9.399 0.153 1.00 91.50 265 PHE A O 1
ATOM 2106 N N . LYS A 1 266 ? 24.458 9.645 -1.406 1.00 87.50 266 LYS A N 1
ATOM 2107 C CA . LYS A 1 266 ? 24.709 8.217 -1.667 1.00 87.50 266 LYS A CA 1
ATOM 2108 C C . LYS A 1 266 ? 25.808 7.618 -0.784 1.00 87.50 266 LYS A C 1
ATOM 2110 O O . LYS A 1 266 ? 26.001 6.408 -0.785 1.00 87.50 266 LYS A O 1
ATOM 2115 N N . GLY A 1 267 ? 26.512 8.452 -0.018 1.00 84.88 267 GLY A N 1
ATOM 2116 C CA . GLY A 1 267 ? 27.581 8.035 0.886 1.00 84.88 267 GLY A CA 1
ATOM 2117 C C . GLY A 1 267 ? 28.949 8.609 0.520 1.00 84.88 267 GLY A C 1
ATOM 2118 O O . GLY A 1 267 ? 29.151 9.230 -0.526 1.00 84.88 267 GLY A O 1
ATOM 2119 N N . PHE A 1 268 ? 29.904 8.419 1.428 1.00 83.56 268 PHE A N 1
ATOM 2120 C CA . PHE A 1 268 ? 31.312 8.712 1.174 1.00 83.56 268 PHE A CA 1
ATOM 2121 C C . PHE A 1 268 ? 31.993 7.499 0.524 1.00 83.56 268 PHE A C 1
ATOM 2123 O O . PHE A 1 268 ? 31.599 6.368 0.813 1.00 83.56 268 PHE A O 1
ATOM 2130 N N . PRO A 1 269 ? 33.031 7.700 -0.309 1.00 69.31 269 PRO A N 1
ATOM 2131 C CA . PRO A 1 269 ? 33.861 6.600 -0.778 1.00 69.31 269 PRO A CA 1
ATOM 2132 C C . PRO A 1 269 ? 34.449 5.875 0.430 1.00 69.31 269 PRO A C 1
ATOM 2134 O O . PRO A 1 269 ? 35.055 6.506 1.297 1.00 69.31 269 PRO A O 1
ATOM 2137 N N . SER A 1 270 ? 34.269 4.562 0.503 1.00 63.19 270 SER A N 1
ATOM 2138 C CA . SER A 1 270 ? 34.982 3.754 1.485 1.00 63.19 270 SER A CA 1
ATOM 2139 C C . SER A 1 270 ? 36.472 3.766 1.136 1.00 63.19 270 SER A C 1
ATOM 2141 O O . SER A 1 270 ? 36.836 3.364 0.027 1.00 63.19 270 SER A O 1
ATOM 2143 N N . GLU A 1 271 ? 37.342 4.193 2.055 1.00 50.84 271 GLU A N 1
ATOM 2144 C CA . GLU A 1 271 ? 38.779 3.946 1.910 1.00 50.84 271 GLU A CA 1
ATOM 2145 C C . GLU A 1 271 ? 39.016 2.430 1.920 1.00 50.84 271 GLU A C 1
ATOM 2147 O O . GLU A 1 271 ? 38.888 1.767 2.946 1.00 50.84 271 GLU A O 1
ATOM 2152 N N . GLY A 1 272 ? 39.305 1.869 0.747 1.00 48.66 272 GLY A N 1
ATOM 2153 C CA . GLY A 1 272 ? 39.540 0.441 0.560 1.00 48.66 272 GLY A CA 1
ATOM 2154 C C . GLY A 1 272 ? 38.417 -0.237 -0.214 1.00 48.66 272 GLY A C 1
ATOM 2155 O O . GLY A 1 272 ? 37.383 -0.615 0.332 1.00 48.66 272 GLY A O 1
ATOM 2156 N N . GLY A 1 273 ? 38.653 -0.452 -1.508 1.00 45.22 273 GLY A N 1
ATOM 2157 C CA . GLY A 1 273 ? 37.805 -1.281 -2.351 1.00 45.22 273 GLY A CA 1
ATOM 2158 C C . GLY A 1 273 ? 37.718 -2.715 -1.827 1.00 45.22 273 GLY A C 1
ATOM 2159 O O . GLY A 1 273 ? 38.542 -3.561 -2.156 1.00 45.22 273 GLY A O 1
ATOM 2160 N N . ARG A 1 274 ? 36.677 -3.008 -1.053 1.00 41.34 274 ARG A N 1
ATOM 2161 C CA . ARG A 1 274 ? 36.069 -4.335 -0.964 1.00 41.34 274 ARG A CA 1
ATOM 2162 C C . ARG A 1 274 ? 34.564 -4.136 -0.966 1.00 41.34 274 ARG A C 1
ATOM 2164 O O . ARG A 1 274 ? 33.971 -3.815 0.057 1.00 41.34 274 ARG A O 1
ATOM 2171 N N . ARG A 1 275 ? 33.945 -4.339 -2.135 1.00 46.03 275 ARG A N 1
ATOM 2172 C CA . ARG A 1 275 ? 32.512 -4.644 -2.198 1.00 46.03 275 ARG A CA 1
ATOM 2173 C C . ARG A 1 275 ? 32.280 -5.800 -1.225 1.00 46.03 275 ARG A C 1
ATOM 2175 O O . ARG A 1 275 ? 32.907 -6.847 -1.397 1.00 46.03 275 ARG A O 1
ATOM 2182 N N . ARG A 1 276 ? 31.434 -5.605 -0.209 1.00 39.59 276 ARG A N 1
ATOM 2183 C CA . ARG A 1 276 ? 30.845 -6.722 0.536 1.00 39.59 276 ARG A CA 1
ATOM 2184 C C . ARG A 1 276 ? 30.170 -7.607 -0.510 1.00 39.59 276 ARG A C 1
ATOM 2186 O O . ARG A 1 276 ? 29.169 -7.205 -1.094 1.00 39.59 276 ARG A O 1
ATOM 2193 N N . ARG A 1 277 ? 30.791 -8.743 -0.830 1.00 37.88 277 ARG A N 1
ATOM 2194 C CA . ARG A 1 277 ? 30.067 -9.852 -1.441 1.00 37.88 277 ARG A CA 1
ATOM 2195 C C . ARG A 1 277 ? 29.114 -10.376 -0.374 1.00 37.88 277 ARG A C 1
ATOM 2197 O O . ARG A 1 277 ? 29.464 -10.370 0.804 1.00 37.88 277 ARG A O 1
ATOM 2204 N N . GLU A 1 278 ? 27.916 -10.719 -0.816 1.00 44.19 278 GLU A N 1
ATOM 2205 C CA . GLU A 1 278 ? 26.924 -11.489 -0.075 1.00 44.19 278 GLU A CA 1
ATOM 2206 C C . GLU A 1 278 ? 27.617 -12.708 0.531 1.00 44.19 278 GLU A C 1
ATOM 2208 O O . GLU A 1 278 ? 28.008 -13.592 -0.213 1.00 44.19 278 GLU A O 1
ATOM 2213 N N . ASP A 1 279 ? 27.874 -12.668 1.835 1.00 40.88 279 ASP A N 1
ATOM 2214 C CA . ASP A 1 279 ? 28.225 -13.792 2.708 1.00 40.88 279 ASP A CA 1
ATOM 2215 C C . ASP A 1 279 ? 28.337 -13.196 4.118 1.00 40.88 279 ASP A C 1
ATOM 2217 O O . ASP A 1 279 ? 29.423 -12.895 4.593 1.00 40.88 279 ASP A O 1
ATOM 2221 N N . ASP A 1 280 ? 27.194 -12.891 4.732 1.00 35.72 280 ASP A N 1
ATOM 2222 C CA . ASP A 1 280 ? 27.049 -12.717 6.185 1.00 35.72 280 ASP A CA 1
ATOM 2223 C C . ASP A 1 280 ? 25.548 -12.799 6.502 1.00 35.72 280 ASP A C 1
ATOM 2225 O O . ASP A 1 280 ? 24.863 -11.814 6.787 1.00 35.72 280 ASP A O 1
ATOM 2229 N N . ALA A 1 281 ? 25.017 -14.015 6.388 1.00 43.88 281 ALA A N 1
ATOM 2230 C CA . ALA A 1 281 ? 23.788 -14.398 7.058 1.00 43.88 281 ALA A CA 1
ATOM 2231 C C . ALA A 1 281 ? 24.091 -14.548 8.557 1.00 43.88 281 ALA A C 1
ATOM 2233 O O . ALA A 1 281 ? 24.280 -15.657 9.043 1.00 43.88 281 ALA A O 1
ATOM 2234 N N . ASP A 1 282 ? 24.169 -13.432 9.282 1.00 35.59 282 ASP A N 1
ATOM 2235 C CA . ASP A 1 282 ? 23.919 -13.442 10.723 1.00 35.59 282 ASP A CA 1
ATOM 2236 C C . ASP A 1 282 ? 23.405 -12.068 11.180 1.00 35.59 282 ASP A C 1
ATOM 2238 O O . ASP A 1 282 ? 24.089 -11.043 11.121 1.00 35.59 282 ASP A O 1
ATOM 2242 N N . SER A 1 283 ? 22.129 -12.035 11.555 1.00 34.44 283 SER A N 1
ATOM 2243 C CA . SER A 1 283 ? 21.370 -10.825 11.871 1.00 34.44 283 SER A CA 1
ATOM 2244 C C . SER A 1 283 ? 21.502 -10.485 13.359 1.00 34.44 283 SER A C 1
ATOM 2246 O O . SER A 1 283 ? 21.138 -11.314 14.194 1.00 34.44 283 SER A O 1
ATOM 2248 N N . PRO A 1 284 ? 21.926 -9.271 13.767 1.00 36.25 284 PRO A N 1
ATOM 2249 C CA . PRO A 1 284 ? 21.879 -8.872 15.164 1.00 36.25 284 PRO A CA 1
ATOM 2250 C C . PRO A 1 284 ? 20.525 -8.217 15.471 1.00 36.25 284 PRO A C 1
ATOM 2252 O O . PRO A 1 284 ? 20.458 -7.049 15.846 1.00 36.25 284 PRO A O 1
ATOM 2255 N N . VAL A 1 285 ? 19.431 -8.973 15.349 1.00 34.31 285 VAL A N 1
ATOM 2256 C CA . VAL A 1 285 ? 18.116 -8.592 15.898 1.00 34.31 285 VAL A CA 1
ATOM 2257 C C . VAL A 1 285 ? 17.681 -9.642 16.916 1.00 34.31 285 VAL A C 1
ATOM 2259 O O . VAL A 1 285 ? 16.662 -10.308 16.796 1.00 34.31 285 VAL A O 1
ATOM 2262 N N . SER A 1 286 ? 18.488 -9.813 17.960 1.00 35.59 286 SER A N 1
ATOM 2263 C CA . SER A 1 286 ? 18.093 -10.577 19.145 1.00 35.59 286 SER A CA 1
ATOM 2264 C C . SER A 1 286 ? 18.727 -9.969 20.393 1.00 35.59 286 SER A C 1
ATOM 2266 O O . SER A 1 286 ? 19.600 -10.557 21.035 1.00 35.59 286 SER A O 1
ATOM 2268 N N . ARG A 1 287 ? 18.347 -8.734 20.732 1.00 36.41 287 ARG A N 1
ATOM 2269 C CA . ARG A 1 287 ? 18.715 -8.165 22.037 1.00 36.41 287 ARG A CA 1
ATOM 2270 C C . ARG A 1 287 ? 17.765 -7.078 22.536 1.00 36.41 287 ARG A C 1
ATOM 2272 O O . ARG A 1 287 ? 18.194 -6.051 23.040 1.00 36.41 287 ARG A O 1
ATOM 2279 N N . LEU A 1 288 ? 16.463 -7.339 22.466 1.00 37.38 288 LEU A N 1
ATOM 2280 C CA . LEU A 1 288 ? 15.459 -6.604 23.240 1.00 37.38 288 LEU A CA 1
ATOM 2281 C C . LEU A 1 288 ? 14.462 -7.592 23.846 1.00 37.38 288 LEU A C 1
ATOM 2283 O O . LEU A 1 288 ? 13.338 -7.708 23.383 1.00 37.38 288 LEU A O 1
ATOM 2287 N N . SER A 1 289 ? 14.902 -8.344 24.859 1.00 32.75 289 SER A N 1
ATOM 2288 C CA . SER A 1 289 ? 14.032 -9.050 25.814 1.00 32.75 289 SER A CA 1
ATOM 2289 C C . SER A 1 289 ? 14.857 -9.609 26.974 1.00 32.75 289 SER A C 1
ATOM 2291 O O . SER A 1 289 ? 15.440 -10.680 26.863 1.00 32.75 289 SER A O 1
ATOM 2293 N N . ALA A 1 290 ? 14.906 -8.881 28.090 1.00 32.81 290 ALA A N 1
ATOM 2294 C CA . ALA A 1 290 ? 15.005 -9.468 29.429 1.00 32.81 290 ALA A CA 1
ATOM 2295 C C . ALA A 1 290 ? 14.657 -8.397 30.482 1.00 32.81 290 ALA A C 1
ATOM 2297 O O . ALA A 1 290 ? 15.323 -7.357 30.530 1.00 32.81 290 ALA A O 1
ATOM 2298 N N . PRO A 1 291 ? 13.653 -8.615 31.351 1.00 35.81 291 PRO A N 1
ATOM 2299 C CA . PRO A 1 291 ? 13.434 -7.766 32.512 1.00 35.81 291 PRO A CA 1
ATOM 2300 C C . PRO A 1 291 ? 14.587 -7.964 33.501 1.00 35.81 291 PRO A C 1
ATOM 2302 O O . PRO A 1 291 ? 14.970 -9.093 33.804 1.00 35.81 291 PRO A O 1
ATOM 2305 N N . ARG A 1 292 ? 15.128 -6.872 34.047 1.00 33.41 292 ARG A N 1
ATOM 2306 C CA . ARG A 1 292 ? 16.066 -6.933 35.176 1.00 33.41 292 ARG A CA 1
ATOM 2307 C C . ARG A 1 292 ? 15.324 -7.401 36.431 1.00 33.41 292 ARG A C 1
ATOM 2309 O O . ARG A 1 292 ? 14.770 -6.586 37.164 1.00 33.41 292 ARG A O 1
ATOM 2316 N N . THR A 1 293 ? 15.349 -8.697 36.715 1.00 32.91 293 THR A N 1
ATOM 2317 C CA . THR A 1 293 ? 15.058 -9.230 38.049 1.00 32.91 293 THR A CA 1
ATOM 2318 C C . THR A 1 293 ? 16.200 -8.848 38.992 1.00 32.91 293 THR A C 1
ATOM 2320 O O . THR A 1 293 ? 17.321 -9.340 38.881 1.00 32.91 293 THR A O 1
ATOM 2323 N N . ARG A 1 294 ? 15.930 -7.937 39.934 1.00 33.94 294 ARG A N 1
ATOM 2324 C CA . ARG A 1 294 ? 16.788 -7.744 41.110 1.00 33.94 294 ARG A CA 1
ATOM 2325 C C . ARG A 1 294 ? 16.566 -8.925 42.055 1.00 33.94 294 ARG A C 1
ATOM 2327 O O . ARG A 1 294 ? 15.465 -9.100 42.567 1.00 33.94 294 ARG A O 1
ATOM 2334 N N . GLN A 1 295 ? 17.610 -9.720 42.277 1.00 33.94 295 GLN A N 1
ATOM 2335 C CA . GLN A 1 295 ? 17.655 -10.700 43.359 1.00 33.94 295 GLN A CA 1
ATOM 2336 C C . GLN A 1 295 ? 17.566 -9.985 44.713 1.00 33.94 295 GLN A C 1
ATOM 2338 O O . GLN A 1 295 ? 18.348 -9.081 45.005 1.00 33.94 295 GLN A O 1
ATOM 2343 N N . ALA A 1 296 ? 16.606 -10.419 45.527 1.00 33.50 296 ALA A N 1
ATOM 2344 C CA . ALA A 1 296 ? 16.519 -10.117 46.943 1.00 33.50 296 ALA A CA 1
ATOM 2345 C C . ALA A 1 296 ? 17.464 -11.052 47.714 1.00 33.50 296 ALA A C 1
ATOM 2347 O O . ALA A 1 296 ? 17.344 -12.274 47.626 1.00 33.50 296 ALA A O 1
ATOM 2348 N N . GLY A 1 297 ? 18.400 -10.471 48.464 1.00 33.41 297 GLY A N 1
ATOM 2349 C CA . GLY A 1 297 ? 19.147 -11.161 49.511 1.00 33.41 297 GLY A CA 1
ATOM 2350 C C . GLY A 1 297 ? 18.355 -11.123 50.816 1.00 33.41 297 GLY A C 1
ATOM 2351 O O . GLY A 1 297 ? 17.885 -10.065 51.230 1.00 33.41 297 GLY A O 1
ATOM 2352 N N . ALA A 1 298 ? 18.191 -12.287 51.439 1.00 32.53 298 ALA A N 1
ATOM 2353 C CA . ALA A 1 298 ? 17.537 -12.458 52.727 1.00 32.53 298 ALA A CA 1
ATOM 2354 C C . ALA A 1 298 ? 18.363 -11.838 53.869 1.00 32.53 298 ALA A C 1
ATOM 2356 O O . ALA A 1 298 ? 19.566 -12.072 53.976 1.00 32.53 298 ALA A O 1
ATOM 2357 N N . GLY A 1 299 ? 17.688 -11.096 54.747 1.00 31.25 299 GLY A N 1
ATOM 2358 C CA . GLY A 1 299 ? 18.212 -10.574 56.006 1.00 31.25 299 GLY A CA 1
ATOM 2359 C C . GLY A 1 299 ? 17.078 -10.484 57.027 1.00 31.25 299 GLY A C 1
ATOM 2360 O O . GLY A 1 299 ? 16.062 -9.842 56.798 1.00 31.25 299 GLY A O 1
ATOM 2361 N N . THR A 1 300 ? 17.245 -11.216 58.116 1.00 32.59 300 THR A N 1
ATOM 2362 C CA . THR A 1 300 ? 16.324 -11.516 59.220 1.00 32.59 300 THR A CA 1
ATOM 2363 C C . THR A 1 300 ? 15.868 -10.310 60.057 1.00 32.59 300 THR A C 1
ATOM 2365 O O . THR A 1 300 ? 16.691 -9.449 60.343 1.00 32.59 300 THR A O 1
ATOM 2368 N N . GLY A 1 301 ? 14.646 -10.353 60.623 1.00 29.36 301 GLY A N 1
ATOM 2369 C CA . GLY A 1 301 ? 14.387 -9.768 61.957 1.00 29.36 301 GLY A CA 1
ATOM 2370 C C . GLY A 1 301 ? 13.073 -9.003 62.202 1.00 29.36 301 GLY A C 1
ATOM 2371 O O . GLY A 1 301 ? 13.038 -7.794 62.060 1.00 29.36 301 GLY A O 1
ATOM 2372 N N . ARG A 1 302 ? 12.049 -9.736 62.671 1.00 31.30 302 ARG A N 1
ATOM 2373 C CA . ARG A 1 302 ? 11.038 -9.435 63.722 1.00 31.30 302 ARG A CA 1
ATOM 2374 C C . ARG A 1 302 ? 10.375 -8.041 63.904 1.00 31.30 302 ARG A C 1
ATOM 2376 O O . ARG A 1 302 ? 11.021 -7.067 64.257 1.00 31.30 302 ARG A O 1
ATOM 2383 N N . ASN A 1 303 ? 9.039 -8.152 64.013 1.00 31.08 303 ASN A N 1
ATOM 2384 C CA . ASN A 1 303 ? 8.077 -7.517 64.942 1.00 31.08 303 ASN A CA 1
ATOM 2385 C C . ASN A 1 303 ? 7.556 -6.085 64.700 1.00 31.08 303 ASN A C 1
ATOM 2387 O O . ASN A 1 303 ? 8.297 -5.117 64.787 1.00 31.08 303 ASN A O 1
ATOM 2391 N N . GLY A 1 304 ? 6.217 -5.980 64.630 1.00 28.66 304 GLY A N 1
ATOM 2392 C CA . GLY A 1 304 ? 5.454 -4.816 65.102 1.00 28.66 304 GLY A CA 1
ATOM 2393 C C . GLY A 1 304 ? 4.317 -4.357 64.180 1.00 28.66 304 GLY A C 1
ATOM 2394 O O . GLY A 1 304 ? 4.557 -3.776 63.132 1.00 28.66 304 GLY A O 1
ATOM 2395 N N . SER A 1 305 ? 3.075 -4.556 64.610 1.00 28.34 305 SER A N 1
ATOM 2396 C CA . SER A 1 305 ? 1.867 -3.819 64.187 1.00 28.34 305 SER A CA 1
ATOM 2397 C C . SER A 1 305 ? 1.208 -3.268 65.466 1.00 28.34 305 SER A C 1
ATOM 2399 O O . SER A 1 305 ? 1.565 -3.753 66.543 1.00 28.34 305 SER A O 1
ATOM 2401 N N . PRO A 1 306 ? 0.141 -2.450 65.416 1.00 46.47 306 PRO A N 1
ATOM 2402 C CA . PRO A 1 306 ? -0.225 -1.377 64.480 1.00 46.47 306 PRO A CA 1
ATOM 2403 C C . PRO A 1 306 ? -0.664 -0.086 65.220 1.00 46.47 306 PRO A C 1
ATOM 2405 O O . PRO A 1 306 ? -0.942 -0.107 66.414 1.00 46.47 306 PRO A O 1
ATOM 2408 N N . SER A 1 307 ? -0.826 1.016 64.485 1.00 31.08 307 SER A N 1
ATOM 2409 C CA . SER A 1 307 ? -1.745 2.128 64.808 1.00 31.08 307 SER A CA 1
ATOM 2410 C C . SER A 1 307 ? -1.720 3.139 63.657 1.00 31.08 307 SER A C 1
ATOM 2412 O O . SER A 1 307 ? -0.688 3.258 63.008 1.00 31.08 307 SER A O 1
ATOM 2414 N N . ASP A 1 308 ? -2.667 4.025 63.404 1.00 30.94 308 ASP A N 1
ATOM 2415 C CA . ASP A 1 308 ? -4.118 4.127 63.527 1.00 30.94 308 ASP A CA 1
ATOM 2416 C C . ASP A 1 308 ? -4.436 5.495 62.867 1.00 30.94 308 ASP A C 1
ATOM 2418 O O . ASP A 1 308 ? -3.541 6.328 62.704 1.00 30.94 308 ASP A O 1
ATOM 2422 N N . SER A 1 309 ? -5.707 5.752 62.571 1.00 30.75 309 SER A N 1
ATOM 2423 C CA . SER A 1 309 ? -6.325 7.083 62.396 1.00 30.75 309 SER A CA 1
ATOM 2424 C C . SER A 1 309 ? -6.162 7.894 61.080 1.00 30.75 309 SER A C 1
ATOM 2426 O O . SER A 1 309 ? -5.093 8.389 60.748 1.00 30.75 309 SER A O 1
ATOM 2428 N N . GLN A 1 310 ? -7.327 8.081 60.419 1.00 30.86 310 GLN A N 1
ATOM 2429 C CA . GLN A 1 310 ? -8.017 9.366 60.115 1.00 30.86 310 GLN A CA 1
ATOM 2430 C C . GLN A 1 310 ? -7.323 10.392 59.184 1.00 30.86 310 GLN A C 1
ATOM 2432 O O . GLN A 1 310 ? -6.117 10.533 59.191 1.00 30.86 310 GLN A O 1
ATOM 2437 N N . SER A 1 311 ? -7.976 11.276 58.420 1.00 28.16 311 SER A N 1
ATOM 2438 C CA . SER A 1 311 ? -9.345 11.555 57.940 1.00 28.16 311 SER A CA 1
ATOM 2439 C C . SER A 1 311 ? -9.258 12.873 57.118 1.00 28.16 311 SER A C 1
ATOM 2441 O O . SER A 1 311 ? -8.200 13.501 57.114 1.00 28.16 311 SER A O 1
ATOM 2443 N N . SER A 1 312 ? -10.378 13.328 56.538 1.00 31.59 312 SER A N 1
ATOM 2444 C CA . SER A 1 312 ? -10.664 14.641 55.897 1.00 31.59 312 SER A CA 1
ATOM 2445 C C . SER A 1 312 ? -10.253 14.787 54.420 1.00 31.59 312 SER A C 1
ATOM 2447 O O . SER A 1 312 ? -9.083 14.680 54.077 1.00 31.59 312 SER A O 1
ATOM 2449 N N . ASP A 1 313 ? -11.181 14.795 53.453 1.00 32.94 313 ASP A N 1
ATOM 2450 C CA . ASP A 1 313 ? -12.231 15.783 53.101 1.00 32.94 313 ASP A CA 1
ATOM 2451 C C . ASP A 1 313 ? -11.696 17.173 52.734 1.00 32.94 313 ASP A C 1
ATOM 2453 O O . ASP A 1 313 ? -11.114 17.846 53.577 1.00 32.94 313 ASP A O 1
ATOM 2457 N N . LEU A 1 314 ? -11.962 17.602 51.487 1.00 35.09 314 LEU A N 1
ATOM 2458 C CA . LEU A 1 314 ? -12.570 18.888 51.077 1.00 35.09 314 LEU A CA 1
ATOM 2459 C C . LEU A 1 314 ? -12.683 18.962 49.520 1.00 35.09 314 LEU A C 1
ATOM 2461 O O . LEU A 1 314 ? -12.040 18.175 48.824 1.00 35.09 314 LEU A O 1
ATOM 2465 N N . PRO A 1 315 ? -13.553 19.828 48.949 1.00 43.41 315 PRO A N 1
ATOM 2466 C CA . PRO A 1 315 ? -14.427 19.465 47.829 1.00 43.41 315 PRO A CA 1
ATOM 2467 C C . PRO A 1 315 ? -14.103 20.141 46.484 1.00 43.41 315 PRO A C 1
ATOM 2469 O O . PRO A 1 315 ? -13.333 21.094 46.385 1.00 43.41 315 PRO A O 1
ATOM 2472 N N . ALA A 1 316 ? -14.797 19.664 45.447 1.00 36.62 316 ALA A N 1
ATOM 2473 C CA . ALA A 1 316 ? -14.901 20.255 44.113 1.00 36.62 316 ALA A CA 1
ATOM 2474 C C . ALA A 1 316 ? -15.662 21.599 44.087 1.00 36.62 316 ALA A C 1
ATOM 2476 O O . ALA A 1 316 ? -16.578 21.793 44.892 1.00 36.62 316 ALA A O 1
ATOM 2477 N N . PRO A 1 317 ? -15.435 22.460 43.075 1.00 45.56 317 PRO A N 1
ATOM 2478 C CA . PRO A 1 317 ? -16.408 23.462 42.669 1.00 45.56 317 PRO A CA 1
ATOM 2479 C C . PRO A 1 317 ? -17.160 23.068 41.386 1.00 45.56 317 PRO A C 1
ATOM 2481 O O . PRO A 1 317 ? -16.618 22.497 40.441 1.00 45.56 317 PRO A O 1
ATOM 2484 N N . ARG A 1 318 ? -18.453 23.406 41.389 1.00 33.34 318 ARG A N 1
ATOM 2485 C CA . ARG A 1 318 ? -19.412 23.297 40.284 1.00 33.34 318 ARG A CA 1
ATOM 2486 C C . ARG A 1 318 ? -19.256 24.426 39.257 1.00 33.34 318 ARG A C 1
ATOM 2488 O O . ARG A 1 318 ? -18.804 25.522 39.562 1.00 33.34 318 ARG A O 1
ATOM 2495 N N . ALA A 1 319 ? -19.769 24.108 38.073 1.00 34.06 319 ALA A N 1
ATOM 2496 C CA . ALA A 1 319 ? -19.951 24.902 36.866 1.00 34.06 319 ALA A CA 1
ATOM 2497 C C . ALA A 1 319 ? -20.709 26.239 36.997 1.00 34.06 319 ALA A C 1
ATOM 2499 O O . ALA A 1 319 ? -21.560 26.402 37.872 1.00 34.06 319 ALA A O 1
ATOM 2500 N N . ARG A 1 320 ? -20.470 27.107 36.000 1.00 31.58 320 ARG A N 1
ATOM 2501 C CA . ARG A 1 320 ? -21.378 28.035 35.275 1.00 31.58 320 ARG A CA 1
ATOM 2502 C C . ARG A 1 320 ? -20.505 28.821 34.270 1.00 31.58 320 ARG A C 1
ATOM 2504 O O . ARG A 1 320 ? -19.339 29.024 34.563 1.00 31.58 320 ARG A O 1
ATOM 2511 N N . GLN A 1 321 ? -20.923 29.382 33.139 1.00 30.38 321 GLN A N 1
ATOM 2512 C CA . GLN A 1 321 ? -22.009 29.213 32.168 1.00 30.38 321 GLN A CA 1
ATOM 2513 C C . GLN A 1 321 ? -21.771 30.332 31.120 1.00 30.38 321 GLN A C 1
ATOM 2515 O O . GLN A 1 321 ? -21.548 31.462 31.530 1.00 30.38 321 GLN A O 1
ATOM 2520 N N . ALA A 1 322 ? -21.867 30.001 29.825 1.00 30.17 322 ALA A N 1
ATOM 2521 C CA . ALA A 1 322 ? -22.289 30.833 28.678 1.00 30.17 322 ALA A CA 1
ATOM 2522 C C . ALA A 1 322 ? -21.613 32.184 28.310 1.00 30.17 322 ALA A C 1
ATOM 2524 O O . ALA A 1 322 ? -21.414 33.066 29.135 1.00 30.17 322 ALA A O 1
ATOM 2525 N N . GLY A 1 323 ? -21.477 32.382 26.988 1.00 29.08 323 GLY A N 1
ATOM 2526 C CA . GLY A 1 323 ? -21.315 33.671 26.287 1.00 29.08 323 GLY A CA 1
ATOM 2527 C C . GLY A 1 323 ? -20.146 33.619 25.293 1.00 29.08 323 GLY A C 1
ATOM 2528 O O . GLY A 1 323 ? -19.010 33.567 25.736 1.00 29.08 323 GLY A O 1
ATOM 2529 N N . LYS A 1 324 ? -20.370 33.334 24.003 1.00 30.20 324 LYS A N 1
ATOM 2530 C CA . LYS A 1 324 ? -20.815 34.220 22.899 1.00 30.20 324 LYS A CA 1
ATOM 2531 C C . LYS A 1 324 ? -19.653 34.935 22.181 1.00 30.20 324 LYS A C 1
ATOM 2533 O O . LYS A 1 324 ? -18.742 35.421 22.834 1.00 30.20 324 LYS A O 1
ATOM 2538 N N . ASP A 1 325 ? -19.830 35.003 20.860 1.00 32.78 325 ASP A N 1
ATOM 2539 C CA . ASP A 1 325 ? -19.199 35.857 19.838 1.00 32.78 325 ASP A CA 1
ATOM 2540 C C . ASP A 1 325 ? -17.797 35.415 19.366 1.00 32.78 325 ASP A C 1
ATOM 2542 O O . ASP A 1 325 ? -16.855 35.282 20.139 1.00 32.78 325 ASP A O 1
ATOM 2546 N N . GLU A 1 326 ? -17.695 34.859 18.152 1.00 33.06 326 GLU A N 1
ATOM 2547 C CA . GLU A 1 326 ? -17.480 35.584 16.880 1.00 33.06 326 GLU A CA 1
ATOM 2548 C C . GLU A 1 326 ? -16.215 36.450 16.915 1.00 33.06 326 GLU A C 1
ATOM 2550 O O . GLU A 1 326 ? -16.216 37.524 17.499 1.00 33.06 326 GLU A O 1
ATOM 2555 N N . ASP A 1 327 ? -15.155 36.004 16.229 1.00 33.59 327 ASP A N 1
ATOM 2556 C CA . ASP A 1 327 ? -14.490 36.898 15.283 1.00 33.59 327 ASP A CA 1
ATOM 2557 C C . ASP A 1 327 ? -13.614 36.151 14.270 1.00 33.59 327 ASP A C 1
ATOM 2559 O O . ASP A 1 327 ? -12.759 35.321 14.588 1.00 33.59 327 ASP A O 1
ATOM 2563 N N . GLN A 1 328 ? -13.864 36.497 13.013 1.00 32.62 328 GLN A N 1
ATOM 2564 C CA . GLN A 1 328 ? -13.080 36.164 11.838 1.00 32.62 328 GLN A CA 1
ATOM 2565 C C . GLN A 1 328 ? -11.687 36.794 11.936 1.00 32.62 328 GLN A C 1
ATOM 2567 O O . GLN A 1 328 ? -11.576 38.002 12.129 1.00 32.62 328 GLN A O 1
ATOM 2572 N N . LYS A 1 329 ? -10.628 36.028 11.651 1.00 32.97 329 LYS A N 1
ATOM 2573 C CA . LYS A 1 329 ? -9.407 36.580 11.043 1.00 32.97 329 LYS A CA 1
ATOM 2574 C C . LYS A 1 329 ? -8.835 35.628 10.000 1.00 32.97 329 LYS A C 1
ATOM 2576 O O . LYS A 1 329 ? -8.151 34.658 10.302 1.00 32.97 329 LYS A O 1
ATOM 2581 N N . THR A 1 330 ? -9.128 35.977 8.756 1.00 30.92 330 THR A N 1
ATOM 2582 C CA . THR A 1 330 ? -8.255 35.881 7.584 1.00 30.92 330 THR A CA 1
ATOM 2583 C C . THR A 1 330 ? -6.803 36.211 7.951 1.00 30.92 330 THR A C 1
ATOM 2585 O O . THR A 1 330 ? -6.603 37.132 8.741 1.00 30.92 330 THR A O 1
ATOM 2588 N N . LEU A 1 331 ? -5.821 35.524 7.349 1.00 34.25 331 LEU A N 1
ATOM 2589 C CA . LEU A 1 331 ? -4.615 36.095 6.715 1.00 34.25 331 LEU A CA 1
ATOM 2590 C C . LEU A 1 331 ? -3.642 34.972 6.280 1.00 34.25 331 LEU A C 1
ATOM 2592 O O . LEU A 1 331 ? -3.053 34.315 7.132 1.00 34.25 331 LEU A O 1
ATOM 2596 N N . PHE A 1 332 ? -3.488 34.881 4.951 1.00 43.47 332 PHE A N 1
ATOM 2597 C CA . PHE A 1 332 ? -2.438 34.270 4.114 1.00 43.47 332 PHE A CA 1
ATOM 2598 C C . PHE A 1 332 ? -2.217 32.754 4.109 1.00 43.47 332 PHE A C 1
ATOM 2600 O O . PHE A 1 332 ? -1.765 32.186 5.125 1.00 43.47 332 PHE A O 1
#